Protein AF-0000000067174638 (afdb_homodimer)

Organism: Mycolicibacterium smegmatis (strain ATCC 700084 / mc(2)155) (NCBI:txid246196)

Radius of gyration: 16.28 Å; Cα contacts (8 Å, |Δi|>4): 411; chains: 2; bounding box: 34×43×38 Å

Secondary structure (DSSP, 8-state):
-EEEEEEEEEPTT--HHHHHHHHHHHTTHHHH-TT-SEEEEEE----STT--SEEEEEEESSHHHHHHHHTSHHHHHHIIIIIHHHEEEEEEEEEE--TT--B--/-EEEEEEEEEPTT--HHHHHHHHHHHTTHHHH-TT-SEEEEEE----STT--SEEEEEEESSHHHHHHHHTSHHHHHHHHHTHHHHEEEEEEEEEE--TT--B--

Solvent-accessible surface area (backbone atoms only — not comparable to full-atom values): 11134 Å² total; per-residue (Å²): 50,30,39,38,39,36,38,28,30,62,37,89,80,60,48,72,66,57,52,50,51,44,53,57,56,58,69,51,43,58,83,74,38,76,60,51,76,36,79,48,61,38,52,36,69,70,88,57,84,87,48,32,45,29,37,39,38,37,33,25,70,44,75,68,40,51,53,53,51,62,67,27,66,69,47,43,51,48,37,62,72,33,55,67,69,38,40,67,42,75,48,33,33,41,21,67,41,61,73,77,42,36,53,42,88,48,31,39,37,38,37,37,28,30,60,37,90,80,61,48,72,66,57,51,50,52,44,52,57,56,58,69,51,42,58,84,73,38,77,60,50,74,36,80,48,62,38,52,36,69,72,87,57,84,87,48,33,46,30,37,39,40,37,32,25,68,43,76,69,41,51,53,55,51,63,68,26,67,68,48,44,50,48,36,61,72,35,54,67,69,37,42,67,43,72,47,32,32,40,23,68,42,62,72,77,41,36,54,42,87

Structure (mmCIF, N/CA/C/O backbone):
data_AF-0000000067174638-model_v1
#
loop_
_entity.id
_entity.type
_entity.pdbx_description
1 polymer 'Stress responsive A/B Barrel Domain superfamily protein'
#
loop_
_atom_site.group_PDB
_atom_site.id
_atom_site.type_symbol
_atom_site.label_atom_id
_atom_site.label_alt_id
_atom_site.label_comp_id
_atom_site.label_asym_id
_atom_site.label_entity_id
_atom_site.label_seq_id
_atom_site.pdbx_PDB_ins_code
_atom_site.Cartn_x
_atom_site.Cartn_y
_atom_site.Cartn_z
_atom_site.occupancy
_atom_site.B_iso_or_equiv
_atom_site.auth_seq_id
_atom_site.auth_comp_id
_atom_site.auth_asym_id
_atom_site.auth_atom_id
_atom_site.pdbx_PDB_model_num
ATOM 1 N N . MET A 1 1 ? -12.133 2.363 -10.156 1 92.94 1 MET A N 1
ATOM 2 C CA . MET A 1 1 ? -11.062 1.375 -10.062 1 92.94 1 MET A CA 1
ATOM 3 C C . MET A 1 1 ? -10.797 0.995 -8.609 1 92.94 1 MET A C 1
ATOM 5 O O . MET A 1 1 ? -11.289 1.656 -7.691 1 92.94 1 MET A O 1
ATOM 9 N N . ILE A 1 2 ? -10.188 -0.181 -8.422 1 96.12 2 ILE A N 1
ATOM 10 C CA . ILE A 1 2 ? -9.82 -0.64 -7.09 1 96.12 2 ILE A CA 1
ATOM 11 C C . ILE A 1 2 ? -8.305 -0.766 -6.98 1 96.12 2 ILE A C 1
ATOM 13 O O . ILE A 1 2 ? -7.66 -1.35 -7.852 1 96.12 2 ILE A O 1
ATOM 17 N N . LEU A 1 3 ? -7.801 -0.106 -5.984 1 96.75 3 LEU A N 1
ATOM 18 C CA . LEU A 1 3 ? -6.395 -0.322 -5.645 1 96.75 3 LEU A CA 1
ATOM 19 C C . LEU A 1 3 ? -6.258 -1.354 -4.531 1 96.75 3 LEU A C 1
ATOM 21 O O . LEU A 1 3 ? -6.871 -1.215 -3.471 1 96.75 3 LEU A O 1
ATOM 25 N N . HIS A 1 4 ? -5.547 -2.422 -4.812 1 98.25 4 HIS A N 1
ATOM 26 C CA . HIS A 1 4 ? -5.156 -3.414 -3.816 1 98.25 4 HIS A CA 1
ATOM 27 C C . HIS A 1 4 ? -3.709 -3.221 -3.383 1 98.25 4 HIS A C 1
ATOM 29 O O . HIS A 1 4 ? -2.791 -3.338 -4.195 1 98.25 4 HIS A O 1
ATOM 35 N N . SER A 1 5 ? -3.484 -2.92 -2.102 1 98.56 5 SER A N 1
ATOM 36 C CA . SER A 1 5 ? -2.148 -2.811 -1.527 1 98.56 5 SER A CA 1
ATOM 37 C C . SER A 1 5 ? -1.915 -3.875 -0.46 1 98.56 5 SER A C 1
ATOM 39 O O . SER A 1 5 ? -2.797 -4.141 0.36 1 98.56 5 SER A O 1
ATOM 41 N N . VAL A 1 6 ? -0.776 -4.5 -0.522 1 98.94 6 VAL A N 1
ATOM 42 C CA . VAL A 1 6 ? -0.412 -5.43 0.54 1 98.94 6 VAL A CA 1
ATOM 43 C C . VAL A 1 6 ? 1.063 -5.262 0.894 1 98.94 6 VAL A C 1
ATOM 45 O O . VAL A 1 6 ? 1.899 -5.047 0.013 1 98.94 6 VAL A O 1
ATOM 48 N N . SER A 1 7 ? 1.351 -5.262 2.152 1 98.94 7 SER A N 1
ATOM 49 C CA . SER A 1 7 ? 2.715 -5.207 2.666 1 98.94 7 SER A CA 1
ATOM 50 C C . SER A 1 7 ? 3.006 -6.395 3.58 1 98.94 7 SER A C 1
ATOM 52 O O . SER A 1 7 ? 2.09 -6.973 4.164 1 98.94 7 SER A O 1
ATOM 54 N N . PHE A 1 8 ? 4.285 -6.742 3.639 1 98.94 8 PHE A N 1
ATOM 55 C CA . PHE A 1 8 ? 4.711 -7.906 4.406 1 98.94 8 PHE A CA 1
ATOM 56 C C . PHE A 1 8 ? 5.906 -7.562 5.289 1 98.94 8 PHE A C 1
ATOM 58 O O . PHE A 1 8 ? 6.812 -6.844 4.863 1 98.94 8 PHE A O 1
ATOM 65 N N . ARG A 1 9 ? 5.879 -8.07 6.488 1 98.88 9 ARG A N 1
ATOM 66 C CA . ARG A 1 9 ? 7.102 -8.273 7.262 1 98.88 9 ARG A CA 1
ATOM 67 C C . ARG A 1 9 ? 7.566 -9.719 7.18 1 98.88 9 ARG A C 1
ATOM 69 O O . ARG A 1 9 ? 6.77 -10.648 7.336 1 98.88 9 ARG A O 1
ATOM 76 N N . TRP A 1 10 ? 8.844 -9.867 6.922 1 98.88 10 TRP A N 1
ATOM 77 C CA . TRP A 1 10 ? 9.375 -11.219 6.785 1 98.88 10 TRP A CA 1
ATOM 78 C C . TRP A 1 10 ? 9.766 -11.789 8.141 1 98.88 10 TRP A C 1
ATOM 80 O O . TRP A 1 10 ? 10.141 -11.047 9.055 1 98.88 10 TRP A O 1
ATOM 90 N N . HIS A 1 11 ? 9.664 -13.125 8.203 1 98.88 11 HIS A N 1
ATOM 91 C CA . HIS A 1 11 ? 10.391 -13.789 9.273 1 98.88 11 HIS A CA 1
ATOM 92 C C . HIS A 1 11 ? 11.883 -13.469 9.211 1 98.88 11 HIS A C 1
ATOM 94 O O . HIS A 1 11 ? 12.43 -13.25 8.125 1 98.88 11 HIS A O 1
ATOM 100 N N . PRO A 1 12 ? 12.508 -13.547 10.359 1 98.31 12 PRO A N 1
ATOM 101 C CA . PRO A 1 12 ? 13.922 -13.156 10.398 1 98.31 12 PRO A CA 1
ATOM 102 C C . PRO A 1 12 ? 14.805 -14.055 9.547 1 98.31 12 PRO A C 1
ATOM 104 O O . PRO A 1 12 ? 15.875 -13.625 9.094 1 98.31 12 PRO A O 1
ATOM 107 N N . GLU A 1 13 ? 14.391 -15.234 9.219 1 98.38 13 GLU A N 1
ATOM 108 C CA . GLU A 1 13 ? 15.234 -16.203 8.523 1 98.38 13 GLU A CA 1
ATOM 109 C C . GLU A 1 13 ? 15.125 -16.047 7.012 1 98.38 13 GLU A C 1
ATOM 111 O O . GLU A 1 13 ? 15.859 -16.688 6.262 1 98.38 13 GLU A O 1
ATOM 116 N N . VAL A 1 14 ? 14.195 -15.258 6.566 1 98.81 14 VAL A N 1
ATOM 117 C CA . VAL A 1 14 ? 13.992 -15.086 5.133 1 98.81 14 VAL A CA 1
ATOM 118 C C . VAL A 1 14 ? 15.25 -14.492 4.5 1 98.81 14 VAL A C 1
ATOM 120 O O . VAL A 1 14 ? 15.812 -13.516 5.012 1 98.81 14 VAL A O 1
ATOM 123 N N . THR A 1 15 ? 15.68 -15.062 3.344 1 98.56 15 THR A N 1
ATOM 124 C CA . THR A 1 15 ? 16.938 -14.664 2.699 1 98.56 15 THR A CA 1
ATOM 125 C C . THR A 1 15 ? 16.656 -13.766 1.495 1 98.56 15 THR A C 1
ATOM 127 O O . THR A 1 15 ? 15.531 -13.703 1.003 1 98.56 15 THR A O 1
ATOM 130 N N . ALA A 1 16 ? 17.766 -13.102 1.055 1 98.25 16 ALA A N 1
ATOM 131 C CA . ALA A 1 16 ? 17.672 -12.289 -0.152 1 98.25 16 ALA A CA 1
ATOM 132 C C . ALA A 1 16 ? 17.297 -13.133 -1.363 1 98.25 16 ALA A C 1
ATOM 134 O O . ALA A 1 16 ? 16.578 -12.672 -2.254 1 98.25 16 ALA A O 1
ATOM 135 N N . GLU A 1 17 ? 17.766 -14.328 -1.357 1 98.62 17 GLU A N 1
ATOM 136 C CA . GLU A 1 17 ? 17.453 -15.234 -2.459 1 98.62 17 GLU A CA 1
ATOM 137 C C . GLU A 1 17 ? 15.961 -15.547 -2.504 1 98.62 17 GLU A C 1
ATOM 139 O O . GLU A 1 17 ? 15.375 -15.648 -3.584 1 98.62 17 GLU A O 1
ATOM 144 N N . GLN A 1 18 ? 15.375 -15.758 -1.362 1 98.81 18 GLN A N 1
ATOM 145 C CA . GLN A 1 18 ? 13.938 -16.031 -1.296 1 98.81 18 GLN A CA 1
ATOM 146 C C . GLN A 1 18 ? 13.133 -14.82 -1.775 1 98.81 18 GLN A C 1
ATOM 148 O O . GLN A 1 18 ? 12.141 -14.969 -2.486 1 98.81 18 GLN A O 1
ATOM 153 N N . VAL A 1 19 ? 13.594 -13.641 -1.412 1 98.88 19 VAL A N 1
ATOM 154 C CA . VAL A 1 19 ? 12.914 -12.422 -1.832 1 98.88 19 VAL A CA 1
ATOM 155 C C . VAL A 1 19 ? 13.047 -12.25 -3.344 1 98.88 19 VAL A C 1
ATOM 157 O O . VAL A 1 19 ? 12.086 -11.875 -4.02 1 98.88 19 VAL A O 1
ATOM 160 N N . ASP A 1 20 ? 14.211 -12.555 -3.908 1 98.75 20 ASP A N 1
ATOM 161 C CA . ASP A 1 20 ? 14.414 -12.508 -5.352 1 98.75 20 ASP A CA 1
ATOM 162 C C . ASP A 1 20 ? 13.5 -13.484 -6.074 1 98.75 20 ASP A C 1
ATOM 164 O O . ASP A 1 20 ? 12.953 -13.172 -7.137 1 98.75 20 ASP A O 1
ATOM 168 N N . ALA A 1 21 ? 13.359 -14.648 -5.512 1 98.81 21 ALA A N 1
ATOM 169 C CA . ALA A 1 21 ? 12.484 -15.656 -6.105 1 98.81 21 ALA A CA 1
ATOM 170 C C . ALA A 1 21 ? 11.031 -15.188 -6.102 1 98.81 21 ALA A C 1
ATOM 172 O O . ALA A 1 21 ? 10.305 -15.383 -7.078 1 98.81 21 ALA A O 1
ATOM 173 N N . LEU A 1 22 ? 10.617 -14.578 -4.996 1 98.88 22 LEU A N 1
ATOM 174 C CA . LEU A 1 22 ? 9.281 -13.992 -4.938 1 98.88 22 LEU A CA 1
ATOM 175 C C . LEU A 1 22 ? 9.102 -12.938 -6.02 1 98.88 22 LEU A C 1
ATOM 177 O O . LEU A 1 22 ? 8.094 -12.938 -6.734 1 98.88 22 LEU A O 1
ATOM 181 N N . THR A 1 23 ? 10.102 -12.047 -6.129 1 98.81 23 THR A N 1
ATOM 182 C CA . THR A 1 23 ? 10.031 -10.953 -7.09 1 98.81 23 THR A CA 1
ATOM 183 C C . THR A 1 23 ? 9.922 -11.492 -8.516 1 98.81 23 THR A C 1
ATOM 185 O O . THR A 1 23 ? 9.125 -10.992 -9.312 1 98.81 23 THR A O 1
ATOM 188 N N . ALA A 1 24 ? 10.672 -12.516 -8.82 1 98.69 24 ALA A N 1
ATOM 189 C CA . ALA A 1 24 ? 10.609 -13.156 -10.133 1 98.69 24 ALA A CA 1
ATOM 190 C C . ALA A 1 24 ? 9.234 -13.766 -10.375 1 98.69 24 ALA A C 1
ATOM 192 O O . ALA A 1 24 ? 8.688 -13.656 -11.477 1 98.69 24 ALA A O 1
ATOM 193 N N . ALA A 1 25 ? 8.68 -14.391 -9.375 1 98.69 25 ALA A N 1
ATOM 194 C CA . ALA A 1 25 ? 7.359 -15.008 -9.508 1 98.69 25 ALA A CA 1
ATOM 195 C C . ALA A 1 25 ? 6.281 -13.945 -9.727 1 98.69 25 ALA A C 1
ATOM 197 O O . ALA A 1 25 ? 5.395 -14.125 -10.57 1 98.69 25 ALA A O 1
ATOM 198 N N . LEU A 1 26 ? 6.363 -12.852 -8.992 1 98.75 26 LEU A N 1
ATOM 199 C CA . LEU A 1 26 ? 5.41 -11.758 -9.141 1 98.75 26 LEU A CA 1
ATOM 200 C C . LEU A 1 26 ? 5.449 -11.195 -10.555 1 98.75 26 LEU A C 1
ATOM 202 O O . LEU A 1 26 ? 4.414 -10.805 -11.102 1 98.75 26 LEU A O 1
ATOM 206 N N . SER A 1 27 ? 6.629 -11.164 -11.148 1 98.12 27 SER A N 1
ATOM 207 C CA . SER A 1 27 ? 6.809 -10.562 -12.461 1 98.12 27 SER A CA 1
ATOM 208 C C . SER A 1 27 ? 6.055 -11.336 -13.539 1 98.12 27 SER A C 1
ATOM 210 O O . SER A 1 27 ? 5.801 -10.82 -14.625 1 98.12 27 SER A O 1
ATOM 212 N N . GLN A 1 28 ? 5.594 -12.539 -13.25 1 98.25 28 GLN A N 1
ATOM 213 C CA . GLN A 1 28 ? 4.934 -13.391 -14.234 1 98.25 28 GLN A CA 1
ATOM 214 C C . GLN A 1 28 ? 3.418 -13.25 -14.156 1 98.25 28 GLN A C 1
ATOM 216 O O . GLN A 1 28 ? 2.701 -13.703 -15.047 1 98.25 28 GLN A O 1
ATOM 221 N N . LEU A 1 29 ? 2.914 -12.672 -13.141 1 98.38 29 LEU A N 1
ATOM 222 C CA . LEU A 1 29 ? 1.481 -12.695 -12.867 1 98.38 29 LEU A CA 1
ATOM 223 C C . LEU A 1 29 ? 0.716 -11.867 -13.891 1 98.38 29 LEU A C 1
ATOM 225 O O . LEU A 1 29 ? -0.35 -12.273 -14.359 1 98.38 29 LEU A O 1
ATOM 229 N N . PRO A 1 30 ? 1.232 -10.703 -14.32 1 97.56 30 PRO A N 1
ATOM 230 C CA . PRO A 1 30 ? 0.438 -9.898 -15.25 1 97.56 30 PRO A CA 1
ATOM 231 C C . PRO A 1 30 ? 0.162 -10.617 -16.562 1 97.56 30 PRO A C 1
ATOM 233 O O . PRO A 1 30 ? -0.897 -10.422 -17.172 1 97.56 30 PRO A O 1
ATOM 236 N N . ALA A 1 31 ? 1.079 -11.43 -16.984 1 97.81 31 ALA A N 1
ATOM 237 C CA . ALA A 1 31 ? 0.883 -12.18 -18.234 1 97.81 31 ALA A CA 1
ATOM 238 C C . ALA A 1 31 ? -0.173 -13.266 -18.047 1 97.81 31 ALA A C 1
ATOM 240 O O . ALA A 1 31 ? -0.831 -13.664 -19.016 1 97.81 31 ALA A O 1
ATOM 241 N N . GLN A 1 32 ? -0.427 -13.719 -16.844 1 98.19 32 GLN A N 1
ATOM 242 C CA . GLN A 1 32 ? -1.315 -14.844 -16.578 1 98.19 32 GLN A CA 1
ATOM 243 C C . GLN A 1 32 ? -2.686 -14.359 -16.109 1 98.19 32 GLN A C 1
ATOM 245 O O . GLN A 1 32 ? -3.672 -15.094 -16.203 1 98.19 32 GLN A O 1
ATOM 250 N N . ILE A 1 33 ? -2.758 -13.148 -15.602 1 98.38 33 ILE A N 1
ATOM 251 C CA . ILE A 1 33 ? -3.977 -12.656 -14.969 1 98.38 33 ILE A CA 1
ATOM 252 C C . ILE A 1 33 ? -4.398 -11.344 -15.609 1 98.38 33 ILE A C 1
ATOM 254 O O . ILE A 1 33 ? -4.09 -10.266 -15.094 1 98.38 33 ILE A O 1
ATOM 258 N N . PRO A 1 34 ? -5.191 -11.344 -16.578 1 96.94 34 PRO A N 1
ATOM 259 C CA . PRO A 1 34 ? -5.441 -10.18 -17.422 1 96.94 34 PRO A CA 1
ATOM 260 C C . PRO A 1 34 ? -6.223 -9.086 -16.703 1 96.94 34 PRO A C 1
ATOM 262 O O . PRO A 1 34 ? -6.281 -7.949 -17.188 1 96.94 34 PRO A O 1
ATOM 265 N N . VAL A 1 35 ? -6.812 -9.367 -15.586 1 97.25 35 VAL A N 1
ATOM 266 C CA . VAL A 1 35 ? -7.617 -8.359 -14.906 1 97.25 35 VAL A CA 1
ATOM 267 C C . VAL A 1 35 ? -6.703 -7.371 -14.188 1 97.25 35 VAL A C 1
ATOM 269 O O . VAL A 1 35 ? -7.16 -6.336 -13.695 1 97.25 35 VAL A O 1
ATOM 272 N N . LEU A 1 36 ? -5.402 -7.703 -14.094 1 96.56 36 LEU A N 1
ATOM 273 C CA . LEU A 1 36 ? -4.441 -6.762 -13.531 1 96.56 36 LEU A CA 1
ATOM 274 C C . LEU A 1 36 ? -4.188 -5.605 -14.492 1 96.56 36 LEU A C 1
ATOM 276 O O . LEU A 1 36 ? -3.545 -5.785 -15.531 1 96.56 36 LEU A O 1
ATOM 280 N N . VAL A 1 37 ? -4.668 -4.457 -14.133 1 93.44 37 VAL A N 1
ATOM 281 C CA . VAL A 1 37 ? -4.504 -3.262 -14.953 1 93.44 37 VAL A CA 1
ATOM 282 C C . VAL A 1 37 ? -3.094 -2.705 -14.781 1 93.44 37 VAL A C 1
ATOM 284 O O . VAL A 1 37 ? -2.463 -2.285 -15.758 1 93.44 37 VAL A O 1
ATOM 287 N N . SER A 1 38 ? -2.627 -2.672 -13.594 1 92.81 38 SER A N 1
ATOM 288 C CA . SER A 1 38 ? -1.274 -2.301 -13.195 1 92.81 38 SER A CA 1
ATOM 289 C C . SER A 1 38 ? -0.803 -3.129 -12.008 1 92.81 38 SER A C 1
ATOM 291 O O . SER A 1 38 ? -1.609 -3.537 -11.172 1 92.81 38 SER A O 1
ATOM 293 N N . TYR A 1 39 ? 0.482 -3.377 -12.047 1 95 39 TYR A N 1
ATOM 294 C CA . TYR A 1 39 ? 1.046 -4.281 -11.047 1 95 39 TYR A CA 1
ATOM 295 C C . TYR A 1 39 ? 2.482 -3.896 -10.711 1 95 39 TYR A C 1
ATOM 297 O O . TYR A 1 39 ? 3.367 -3.975 -11.57 1 95 39 TYR A O 1
ATOM 305 N N . HIS A 1 40 ? 2.66 -3.451 -9.484 1 95.5 40 HIS A N 1
ATOM 306 C CA . HIS A 1 40 ? 3.977 -3.021 -9.031 1 95.5 40 HIS A CA 1
ATOM 307 C C . HIS A 1 40 ? 4.316 -3.635 -7.676 1 95.5 40 HIS A C 1
ATOM 309 O O . HIS A 1 40 ? 3.42 -3.939 -6.887 1 95.5 40 HIS A O 1
ATOM 315 N N . TYR A 1 41 ? 5.543 -3.811 -7.441 1 97.69 41 TYR A N 1
ATOM 316 C CA . TYR A 1 41 ? 5.992 -4.473 -6.219 1 97.69 41 TYR A CA 1
ATOM 317 C C . TYR A 1 41 ? 7.48 -4.238 -5.992 1 97.69 41 TYR A C 1
ATOM 319 O O . TYR A 1 41 ? 8.219 -3.918 -6.926 1 97.69 41 TYR A O 1
ATOM 327 N N . GLY A 1 42 ? 7.902 -4.348 -4.711 1 98.31 42 GLY A N 1
ATOM 328 C CA . GLY A 1 42 ? 9.328 -4.27 -4.43 1 98.31 42 GLY A CA 1
ATOM 329 C C . GLY A 1 42 ? 9.641 -4.262 -2.945 1 98.31 42 GLY A C 1
ATOM 330 O O . GLY A 1 42 ? 8.75 -4.094 -2.115 1 98.31 42 GLY A O 1
ATOM 331 N N . PRO A 1 43 ? 10.883 -4.5 -2.656 1 98.81 43 PRO A N 1
ATOM 332 C CA . PRO A 1 43 ? 11.352 -4.395 -1.271 1 98.81 43 PRO A CA 1
ATOM 333 C C . PRO A 1 43 ? 11.398 -2.953 -0.772 1 98.81 43 PRO A C 1
ATOM 335 O O . PRO A 1 43 ? 11.57 -2.025 -1.567 1 98.81 43 PRO A O 1
ATOM 338 N N . ASP A 1 44 ? 11.18 -2.836 0.554 1 98.81 44 ASP A N 1
ATOM 339 C CA . ASP A 1 44 ? 11.398 -1.525 1.156 1 98.81 44 ASP A CA 1
ATOM 340 C C . ASP A 1 44 ? 12.828 -1.045 0.918 1 98.81 44 ASP A C 1
ATOM 342 O O . ASP A 1 44 ? 13.773 -1.828 1.01 1 98.81 44 ASP A O 1
ATOM 346 N N . LEU A 1 45 ? 12.961 0.216 0.667 1 98.5 45 LEU A N 1
ATOM 347 C CA . LEU A 1 45 ? 14.258 0.807 0.36 1 98.5 45 LEU A CA 1
ATOM 348 C C . LEU A 1 45 ? 15.016 1.154 1.638 1 98.5 45 LEU A C 1
ATOM 350 O O . LEU A 1 45 ? 16.188 1.544 1.586 1 98.5 45 LEU A O 1
ATOM 354 N N . GLY A 1 46 ? 14.359 1.059 2.789 1 98 46 GLY A N 1
ATOM 355 C CA . GLY A 1 46 ? 15 1.36 4.059 1 98 46 GLY A CA 1
ATOM 356 C C . GLY A 1 46 ? 15.195 2.846 4.289 1 98 46 GLY A C 1
ATOM 357 O O . GLY A 1 46 ? 16.141 3.256 4.961 1 98 46 GLY A O 1
ATOM 358 N N . LEU A 1 47 ? 14.328 3.695 3.727 1 97.56 47 LEU A N 1
ATOM 359 C CA . LEU A 1 47 ? 14.453 5.145 3.834 1 97.56 47 LEU A CA 1
ATOM 360 C C . LEU A 1 47 ? 14.016 5.629 5.211 1 97.56 47 LEU A C 1
ATOM 362 O O . LEU A 1 47 ? 14.383 6.727 5.637 1 97.56 47 LEU A O 1
ATOM 366 N N . ARG A 1 48 ? 13.148 4.859 5.836 1 96.62 48 ARG A N 1
ATOM 367 C CA . ARG A 1 48 ? 12.625 5.176 7.16 1 96.62 48 ARG A CA 1
ATOM 368 C C . ARG A 1 48 ? 12.641 3.949 8.07 1 96.62 48 ARG A C 1
ATOM 370 O O . ARG A 1 48 ? 12.523 2.818 7.594 1 96.62 48 ARG A O 1
ATOM 377 N N . GLU A 1 49 ? 12.664 4.25 9.328 1 96.56 49 GLU A N 1
ATOM 378 C CA . GLU A 1 49 ? 12.648 3.156 10.297 1 96.56 49 GLU A CA 1
ATOM 379 C C . GLU A 1 49 ? 11.234 2.627 10.508 1 96.56 49 GLU A C 1
ATOM 381 O O . GLU A 1 49 ? 10.258 3.352 10.305 1 96.56 49 GLU A O 1
ATOM 386 N N . GLY A 1 50 ? 11.188 1.345 10.883 1 97.19 50 GLY A N 1
ATOM 387 C CA . GLY A 1 50 ? 9.922 0.784 11.32 1 97.19 50 GLY A CA 1
ATOM 388 C C . GLY A 1 50 ? 9.062 0.269 10.18 1 97.19 50 GLY A C 1
ATOM 389 O O . GLY A 1 50 ? 7.957 -0.224 10.398 1 97.19 50 GLY A O 1
ATOM 390 N N . ASN A 1 51 ? 9.617 0.319 8.969 1 98.62 51 ASN A N 1
ATOM 391 C CA . ASN A 1 51 ? 8.859 -0.111 7.801 1 98.62 51 ASN A CA 1
ATOM 392 C C . ASN A 1 51 ? 8.719 -1.63 7.75 1 98.62 51 ASN A C 1
ATOM 394 O O . ASN A 1 51 ? 9.508 -2.35 8.367 1 98.62 51 ASN A O 1
ATOM 398 N N . ALA A 1 52 ? 7.664 -2.053 6.996 1 98.88 52 ALA A N 1
ATOM 399 C CA . ALA A 1 52 ? 7.605 -3.443 6.555 1 98.88 52 ALA A CA 1
ATOM 400 C C . ALA A 1 52 ? 8.656 -3.723 5.484 1 98.88 52 ALA A C 1
ATOM 402 O O . ALA A 1 52 ? 9.438 -2.834 5.121 1 98.88 52 ALA A O 1
ATOM 403 N N . ASP A 1 53 ? 8.703 -4.93 4.984 1 98.94 53 ASP A N 1
ATOM 404 C CA . ASP A 1 53 ? 9.875 -5.336 4.215 1 98.94 53 ASP A CA 1
ATOM 405 C C . ASP A 1 53 ? 9.586 -5.289 2.715 1 98.94 53 ASP A C 1
ATOM 407 O O . ASP A 1 53 ? 10.5 -5.168 1.902 1 98.94 53 ASP A O 1
ATOM 411 N N . TYR A 1 54 ? 8.281 -5.438 2.314 1 98.94 54 TYR A N 1
ATOM 412 C CA . TYR A 1 54 ? 7.93 -5.648 0.915 1 98.94 54 TYR A CA 1
ATOM 413 C C . TYR A 1 54 ? 6.484 -5.258 0.65 1 98.94 54 TYR A C 1
ATOM 415 O O . TYR A 1 54 ? 5.621 -5.414 1.519 1 98.94 54 TYR A O 1
ATOM 423 N N . ALA A 1 55 ? 6.219 -4.773 -0.538 1 98.88 55 ALA A N 1
ATOM 424 C CA . ALA A 1 55 ? 4.836 -4.434 -0.855 1 98.88 55 ALA A CA 1
ATOM 425 C C . ALA A 1 55 ? 4.496 -4.809 -2.295 1 98.88 55 ALA A C 1
ATOM 427 O O . ALA A 1 55 ? 5.383 -4.91 -3.143 1 98.88 55 ALA A O 1
ATOM 428 N N . VAL A 1 56 ? 3.244 -5 -2.539 1 98.69 56 VAL A N 1
ATOM 429 C CA . VAL A 1 56 ? 2.633 -5.184 -3.852 1 98.69 56 VAL A CA 1
ATOM 430 C C . VAL A 1 56 ? 1.455 -4.227 -4.012 1 98.69 56 VAL A C 1
ATOM 432 O O . VAL A 1 56 ? 0.633 -4.086 -3.104 1 98.69 56 VAL A O 1
ATOM 435 N N . ILE A 1 57 ? 1.379 -3.602 -5.105 1 97.31 57 ILE A N 1
ATOM 436 C CA . ILE A 1 57 ? 0.269 -2.736 -5.488 1 97.31 57 ILE A CA 1
ATOM 437 C C . ILE A 1 57 ? -0.349 -3.238 -6.793 1 97.31 57 ILE A C 1
ATOM 439 O O . ILE A 1 57 ? 0.339 -3.352 -7.809 1 97.31 57 ILE A O 1
ATOM 443 N N . ALA A 1 58 ? -1.613 -3.479 -6.75 1 96.62 58 ALA A N 1
ATOM 444 C CA . ALA A 1 58 ? -2.365 -3.891 -7.934 1 96.62 58 ALA A CA 1
ATOM 445 C C . ALA A 1 58 ? -3.551 -2.961 -8.18 1 96.62 58 ALA A C 1
ATOM 447 O O . ALA A 1 58 ? -4.25 -2.576 -7.238 1 96.62 58 ALA A O 1
ATOM 448 N N . LEU A 1 59 ? -3.736 -2.623 -9.398 1 95.5 59 LEU A N 1
ATOM 449 C CA . LEU A 1 59 ? -4.926 -1.891 -9.82 1 95.5 59 LEU A CA 1
ATOM 450 C C . LEU A 1 59 ? -5.875 -2.797 -10.594 1 95.5 59 LEU A C 1
ATOM 452 O O . LEU A 1 59 ? -5.453 -3.49 -11.523 1 95.5 59 LEU A O 1
ATOM 456 N N . LEU A 1 60 ? -7.109 -2.73 -10.18 1 96 60 LEU A N 1
ATOM 457 C CA . LEU A 1 60 ? -8.164 -3.543 -10.773 1 96 60 LEU A CA 1
ATOM 458 C C . LEU A 1 60 ? -9.367 -2.686 -11.156 1 96 60 LEU A C 1
ATOM 460 O O . LEU A 1 60 ? -9.594 -1.634 -10.555 1 96 60 LEU A O 1
ATOM 464 N N . GLN A 1 61 ? -10.109 -3.113 -12.055 1 93.88 61 GLN A N 1
ATOM 465 C CA . GLN A 1 61 ? -11.18 -2.289 -12.594 1 93.88 61 GLN A CA 1
ATOM 466 C C . GLN A 1 61 ? -12.391 -2.27 -11.664 1 93.88 61 GLN A C 1
ATOM 468 O O . GLN A 1 61 ? -13.078 -1.252 -11.547 1 93.88 61 GLN A O 1
ATOM 473 N N . ASN A 1 62 ? -12.758 -3.449 -11.102 1 94.44 62 ASN A N 1
ATOM 474 C CA . ASN A 1 62 ? -13.953 -3.574 -10.273 1 94.44 62 ASN A CA 1
ATOM 475 C C . ASN A 1 62 ? -13.758 -4.605 -9.164 1 94.44 62 ASN A C 1
ATOM 477 O O . ASN A 1 62 ? -12.766 -5.332 -9.156 1 94.44 62 ASN A O 1
ATOM 481 N N . PRO A 1 63 ? -14.625 -4.621 -8.188 1 95.88 63 PRO A N 1
ATOM 482 C CA . PRO A 1 63 ? -14.5 -5.527 -7.043 1 95.88 63 PRO A CA 1
ATOM 483 C C . PRO A 1 63 ? -14.398 -6.992 -7.457 1 95.88 63 PRO A C 1
ATOM 485 O O . PRO A 1 63 ? -13.664 -7.762 -6.844 1 95.88 63 PRO A O 1
ATOM 488 N N . GLU A 1 64 ? -15.125 -7.391 -8.461 1 97.31 64 GLU A N 1
ATOM 489 C CA . GLU A 1 64 ? -15.102 -8.781 -8.898 1 97.31 64 GLU A CA 1
ATOM 490 C C . GLU A 1 64 ? -13.703 -9.188 -9.375 1 97.31 64 GLU A C 1
ATOM 492 O O . GLU A 1 64 ? -13.305 -10.344 -9.219 1 97.31 64 GLU A O 1
ATOM 497 N N . ASP A 1 65 ? -13.016 -8.266 -9.93 1 97.81 65 ASP A N 1
ATOM 498 C CA . ASP A 1 65 ? -11.672 -8.531 -10.43 1 97.81 65 ASP A CA 1
ATOM 499 C C . ASP A 1 65 ? -10.703 -8.812 -9.289 1 97.81 65 ASP A C 1
ATOM 501 O O . ASP A 1 65 ? -9.695 -9.5 -9.477 1 97.81 65 ASP A O 1
ATOM 505 N N . VAL A 1 66 ? -10.984 -8.273 -8.086 1 98.12 66 VAL A N 1
ATOM 506 C CA . VAL A 1 66 ? -10.156 -8.586 -6.922 1 98.12 66 VAL A CA 1
ATOM 507 C C . VAL A 1 66 ? -10.227 -10.078 -6.629 1 98.12 66 VAL A C 1
ATOM 509 O O . VAL A 1 66 ? -9.188 -10.734 -6.453 1 98.12 66 VAL A O 1
ATOM 512 N N . ASP A 1 67 ? -11.414 -10.648 -6.664 1 97.75 67 ASP A N 1
ATOM 513 C CA . ASP A 1 67 ? -11.578 -12.078 -6.457 1 97.75 67 ASP A CA 1
ATOM 514 C C . ASP A 1 67 ? -10.867 -12.875 -7.551 1 97.75 67 ASP A C 1
ATOM 516 O O . ASP A 1 67 ? -10.188 -13.867 -7.266 1 97.75 67 ASP A O 1
ATOM 520 N N . THR A 1 68 ? -11.102 -12.43 -8.773 1 98.5 68 THR A N 1
ATOM 521 C CA . THR A 1 68 ? -10.477 -13.102 -9.906 1 98.5 68 THR A CA 1
ATOM 522 C C . THR A 1 68 ? -8.961 -13.148 -9.742 1 98.5 68 THR A C 1
ATOM 524 O O . THR A 1 68 ? -8.336 -14.188 -9.984 1 98.5 68 THR A O 1
ATOM 527 N N . TYR A 1 69 ? -8.375 -12.062 -9.273 1 98.69 69 TYR A N 1
ATOM 528 C CA . TYR A 1 69 ? -6.938 -11.961 -9.062 1 98.69 69 TYR A CA 1
ATOM 529 C C . TYR A 1 69 ? -6.504 -12.812 -7.875 1 98.69 69 TYR A C 1
ATOM 531 O O . TYR A 1 69 ? -5.664 -13.703 -8.016 1 98.69 69 TYR A O 1
ATOM 539 N N . VAL A 1 70 ? -7.125 -12.641 -6.742 1 98.25 70 VAL A N 1
ATOM 540 C CA . VAL A 1 70 ? -6.66 -13.234 -5.492 1 98.25 70 VAL A CA 1
ATOM 541 C C . VAL A 1 70 ? -6.879 -14.742 -5.523 1 98.25 70 VAL A C 1
ATOM 543 O O . VAL A 1 70 ? -6.07 -15.508 -4.996 1 98.25 70 VAL A O 1
ATOM 546 N N . ASP A 1 71 ? -7.934 -15.188 -6.234 1 98.38 71 ASP A N 1
ATOM 547 C CA . ASP A 1 71 ? -8.273 -16.609 -6.254 1 98.38 71 ASP A CA 1
ATOM 548 C C . ASP A 1 71 ? -7.695 -17.297 -7.488 1 98.38 71 ASP A C 1
ATOM 550 O O . ASP A 1 71 ? -7.867 -18.5 -7.672 1 98.38 71 ASP A O 1
ATOM 554 N N . HIS A 1 72 ? -7.09 -16.562 -8.398 1 98.75 72 HIS A N 1
ATOM 555 C CA . HIS A 1 72 ? -6.477 -17.172 -9.578 1 98.75 72 HIS A CA 1
ATOM 556 C C . HIS A 1 72 ? -5.457 -18.234 -9.18 1 98.75 72 HIS A C 1
ATOM 558 O O . HIS A 1 72 ? -4.648 -18.016 -8.273 1 98.75 72 HIS A O 1
ATOM 564 N N . PRO A 1 73 ? -5.398 -19.344 -9.875 1 98.69 73 PRO A N 1
ATOM 565 C CA . PRO A 1 73 ? -4.484 -20.422 -9.5 1 98.69 73 PRO A CA 1
ATOM 566 C C . PRO A 1 73 ? -3.027 -19.969 -9.445 1 98.69 73 PRO A C 1
ATOM 568 O O . PRO A 1 73 ? -2.285 -20.375 -8.547 1 98.69 73 PRO A O 1
ATOM 571 N N . ALA A 1 74 ? -2.631 -19.109 -10.336 1 98.69 74 ALA A N 1
ATOM 572 C CA . ALA A 1 74 ? -1.253 -18.625 -10.359 1 98.69 74 ALA A CA 1
ATOM 573 C C . ALA A 1 74 ? -0.942 -17.812 -9.102 1 98.69 74 ALA A C 1
ATOM 575 O O . ALA A 1 74 ? 0.137 -17.938 -8.523 1 98.69 74 ALA A O 1
ATOM 576 N N . HIS A 1 75 ? -1.833 -16.938 -8.727 1 98.88 75 HIS A N 1
ATOM 577 C CA . HIS A 1 75 ? -1.622 -16.141 -7.52 1 98.88 75 HIS A CA 1
ATOM 578 C C . HIS A 1 75 ? -1.632 -17.016 -6.27 1 98.88 75 HIS A C 1
ATOM 580 O O . HIS A 1 75 ? -0.808 -16.828 -5.371 1 98.88 75 HIS A O 1
ATOM 586 N N . VAL A 1 76 ? -2.588 -17.938 -6.207 1 98.69 76 VAL A N 1
ATOM 587 C CA . VAL A 1 76 ? -2.699 -18.828 -5.062 1 98.69 76 VAL A CA 1
ATOM 588 C C . VAL A 1 76 ? -1.409 -19.641 -4.906 1 98.69 76 VAL A C 1
ATOM 590 O O . VAL A 1 76 ? -0.889 -19.781 -3.795 1 98.69 76 VAL A O 1
ATOM 593 N N . GLU A 1 77 ? -0.932 -20.156 -6.016 1 98.62 77 GLU A N 1
ATOM 594 C CA . GLU A 1 77 ? 0.305 -20.922 -5.969 1 98.62 77 GLU A CA 1
ATOM 595 C C . GLU A 1 77 ? 1.477 -20.078 -5.5 1 98.62 77 GLU A C 1
ATOM 597 O O . GLU A 1 77 ? 2.279 -20.516 -4.672 1 98.62 77 GLU A O 1
ATOM 602 N N . LEU A 1 78 ? 1.604 -18.891 -6.059 1 98.75 78 LEU A N 1
ATOM 603 C CA . LEU A 1 78 ? 2.646 -17.953 -5.633 1 98.75 78 LEU A CA 1
ATOM 604 C C . LEU A 1 78 ? 2.559 -17.703 -4.133 1 98.75 78 LEU A C 1
ATOM 606 O O . LEU A 1 78 ? 3.572 -17.734 -3.43 1 98.75 78 LEU A O 1
ATOM 610 N N . SER A 1 79 ? 1.374 -17.391 -3.662 1 98.75 79 SER A N 1
ATOM 611 C CA . SER A 1 79 ? 1.176 -17.078 -2.248 1 98.75 79 SER A CA 1
ATOM 612 C C . SER A 1 79 ? 1.59 -18.25 -1.365 1 98.75 79 SER A C 1
ATOM 614 O O . SER A 1 79 ? 2.287 -18.062 -0.366 1 98.75 79 SER A O 1
ATOM 616 N N . ARG A 1 80 ? 1.186 -19.438 -1.771 1 98.56 80 ARG A N 1
ATOM 617 C CA . ARG A 1 80 ? 1.489 -20.641 -1.009 1 98.56 80 ARG A CA 1
ATOM 618 C C . ARG A 1 80 ? 2.994 -20.891 -0.945 1 98.56 80 ARG A C 1
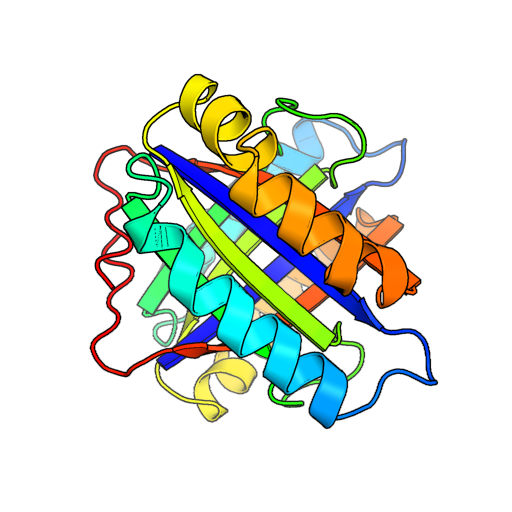ATOM 620 O O . ARG A 1 80 ? 3.527 -21.234 0.111 1 98.56 80 ARG A O 1
ATOM 627 N N . GLN A 1 81 ? 3.668 -20.672 -1.982 1 98.56 81 GLN A N 1
ATOM 628 C CA . GLN A 1 81 ? 5.078 -21.031 -2.094 1 98.56 81 GLN A CA 1
ATOM 629 C C . GLN A 1 81 ? 5.969 -19.938 -1.501 1 98.56 81 GLN A C 1
ATOM 631 O O . GLN A 1 81 ? 7.086 -20.203 -1.058 1 98.56 81 GLN A O 1
ATOM 636 N N . HIS A 1 82 ? 5.492 -18.672 -1.481 1 98.81 82 HIS A N 1
ATOM 637 C CA . HIS A 1 82 ? 6.383 -17.578 -1.124 1 98.81 82 HIS A CA 1
ATOM 638 C C . HIS A 1 82 ? 5.836 -16.797 0.067 1 98.81 82 HIS A C 1
ATOM 640 O O . HIS A 1 82 ? 6.238 -17.031 1.208 1 98.81 82 HIS A O 1
ATOM 646 N N . THR A 1 83 ? 4.758 -15.961 -0.132 1 98.81 83 THR A N 1
ATOM 647 C CA . THR A 1 83 ? 4.395 -14.969 0.875 1 98.81 83 THR A CA 1
ATOM 648 C C . THR A 1 83 ? 3.877 -15.648 2.139 1 98.81 83 THR A C 1
ATOM 650 O O . THR A 1 83 ? 4.168 -15.203 3.252 1 98.81 83 THR A O 1
ATOM 653 N N . GLN A 1 84 ? 3.129 -16.75 1.997 1 98.56 84 GLN A N 1
ATOM 654 C CA . GLN A 1 84 ? 2.576 -17.406 3.18 1 98.56 84 GLN A CA 1
ATOM 655 C C . GLN A 1 84 ? 3.676 -18.047 4.016 1 98.56 84 GLN A C 1
ATOM 657 O O . GLN A 1 84 ? 3.559 -18.141 5.242 1 98.56 84 GLN A O 1
ATOM 662 N N . VAL A 1 85 ? 4.766 -18.453 3.383 1 98.19 85 VAL A N 1
ATOM 663 C CA . VAL A 1 85 ? 5.879 -19.094 4.078 1 98.19 85 VAL A CA 1
ATOM 664 C C . VAL A 1 85 ? 6.82 -18.016 4.633 1 98.19 85 VAL A C 1
ATOM 666 O O . VAL A 1 85 ? 7.422 -18.203 5.695 1 98.19 85 VAL A O 1
ATOM 669 N N . MET A 1 86 ? 6.941 -16.969 4.004 1 98.88 86 MET A N 1
ATOM 670 C CA . MET A 1 86 ? 7.957 -15.953 4.293 1 98.88 86 MET A CA 1
ATOM 671 C C . MET A 1 86 ? 7.438 -14.93 5.289 1 98.88 86 MET A C 1
ATOM 673 O O . MET A 1 86 ? 8.211 -14.359 6.062 1 98.88 86 MET A O 1
ATOM 677 N N . ALA A 1 87 ? 6.18 -14.664 5.375 1 98.88 87 ALA A N 1
ATOM 678 C CA . ALA A 1 87 ? 5.645 -13.484 6.043 1 98.88 87 ALA A CA 1
ATOM 679 C C . ALA A 1 87 ? 5.414 -13.75 7.527 1 98.88 87 ALA A C 1
ATOM 681 O O . ALA A 1 87 ? 4.734 -14.711 7.895 1 98.88 87 ALA A O 1
ATOM 682 N N . ALA A 1 88 ? 5.992 -12.906 8.352 1 98.88 88 ALA A N 1
ATOM 683 C CA . ALA A 1 88 ? 5.645 -12.852 9.773 1 98.88 88 ALA A CA 1
ATOM 684 C C . ALA A 1 88 ? 4.348 -12.078 9.992 1 98.88 88 ALA A C 1
ATOM 686 O O . ALA A 1 88 ? 3.604 -12.359 10.93 1 98.88 88 ALA A O 1
ATOM 687 N N . SER A 1 89 ? 4.082 -11.078 9.172 1 98.75 89 SER A N 1
ATOM 688 C CA . SER A 1 89 ? 2.824 -10.344 9.172 1 98.75 89 SER A CA 1
ATOM 689 C C . SER A 1 89 ? 2.475 -9.828 7.781 1 98.75 89 SER A C 1
ATOM 691 O O . SER A 1 89 ? 3.348 -9.727 6.918 1 98.75 89 SER A O 1
ATOM 693 N N . A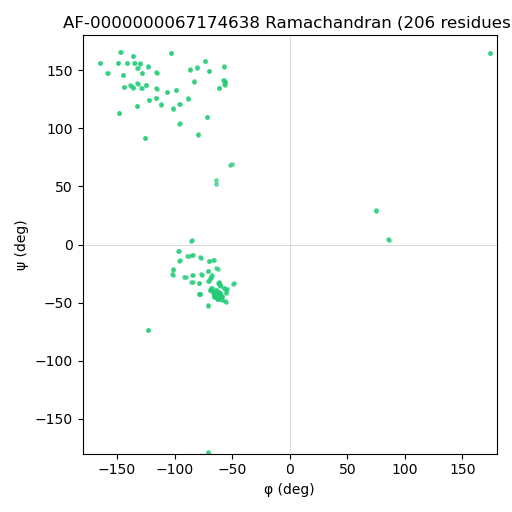RG A 1 90 ? 1.233 -9.617 7.594 1 98.75 90 ARG A N 1
ATOM 694 C CA . ARG A 1 90 ? 0.622 -9.164 6.348 1 98.75 90 ARG A CA 1
ATOM 695 C C . ARG A 1 90 ? -0.414 -8.078 6.617 1 98.75 90 ARG A C 1
ATOM 697 O O . ARG A 1 90 ? -1.199 -8.18 7.562 1 98.75 90 ARG A O 1
ATOM 704 N N . SER A 1 91 ? -0.395 -7.043 5.859 1 98.94 91 SER A N 1
ATOM 705 C CA . SER A 1 91 ? -1.388 -5.973 5.906 1 98.94 91 SER A CA 1
ATOM 706 C C . SER A 1 91 ? -1.887 -5.621 4.508 1 98.94 91 SER A C 1
ATOM 708 O O . SER A 1 91 ? -1.113 -5.16 3.666 1 98.94 91 SER A O 1
ATOM 710 N N . ALA A 1 92 ? -3.186 -5.789 4.266 1 98.88 92 ALA A N 1
ATOM 711 C CA . ALA A 1 92 ? -3.766 -5.543 2.949 1 98.88 92 ALA A CA 1
ATOM 712 C C . ALA A 1 92 ? -4.969 -4.613 3.043 1 98.88 92 ALA A C 1
ATOM 714 O O . ALA A 1 92 ? -5.672 -4.594 4.059 1 98.88 92 ALA A O 1
ATOM 715 N N . VAL A 1 93 ? -5.16 -3.855 2.055 1 98.88 93 VAL A N 1
ATOM 716 C CA . VAL A 1 93 ? -6.305 -2.957 1.924 1 98.88 93 VAL A CA 1
ATOM 717 C C . VAL A 1 93 ? -6.746 -2.895 0.464 1 98.88 93 VAL A C 1
ATOM 719 O O . VAL A 1 93 ? -5.91 -2.838 -0.443 1 98.88 93 VAL A O 1
ATOM 722 N N . GLN A 1 94 ? -8.055 -2.967 0.225 1 98.75 94 GLN A N 1
ATOM 723 C CA . GLN A 1 94 ? -8.664 -2.617 -1.053 1 98.75 94 GLN A CA 1
ATOM 724 C C . GLN A 1 94 ? -9.516 -1.358 -0.928 1 98.75 94 GLN A C 1
ATOM 726 O O . GLN A 1 94 ? -10.484 -1.331 -0.165 1 98.75 94 GLN A O 1
ATOM 731 N N . PHE A 1 95 ? -9.148 -0.364 -1.701 1 98 95 PHE A N 1
ATOM 732 C CA . PHE A 1 95 ? -9.93 0.86 -1.618 1 98 95 PHE A CA 1
ATOM 733 C C . PHE A 1 95 ? -10.211 1.418 -3.008 1 98 95 PHE A C 1
ATOM 735 O O . PHE A 1 95 ? -9.555 1.045 -3.979 1 98 95 PHE A O 1
ATOM 742 N N . ALA A 1 96 ? -11.203 2.299 -3.09 1 96.69 96 ALA A N 1
ATOM 743 C CA . ALA A 1 96 ? -11.695 2.807 -4.367 1 96.69 96 ALA A CA 1
ATOM 744 C C . ALA A 1 96 ? -10.844 3.965 -4.867 1 96.69 96 ALA A C 1
ATOM 746 O O . ALA A 1 96 ? -10.391 4.797 -4.078 1 96.69 96 ALA A O 1
ATOM 747 N N . LEU A 1 97 ? -10.617 3.965 -6.137 1 93.38 97 LEU A N 1
ATOM 748 C CA . LEU A 1 97 ? -10.031 5.094 -6.848 1 93.38 97 LEU A CA 1
ATOM 749 C C . LEU A 1 97 ? -11.023 5.691 -7.84 1 93.38 97 LEU A C 1
ATOM 751 O O . LEU A 1 97 ? -11.898 4.988 -8.344 1 93.38 97 LEU A O 1
ATOM 755 N N . PRO A 1 98 ? -10.812 7.02 -7.93 1 83.5 98 PRO A N 1
ATOM 756 C CA . PRO A 1 98 ? -11.633 7.559 -9.023 1 83.5 98 PRO A CA 1
ATOM 757 C C . PRO A 1 98 ? -11.359 6.871 -10.359 1 83.5 98 PRO A C 1
ATOM 759 O O . PRO A 1 98 ? -10.227 6.461 -10.625 1 83.5 98 PRO A O 1
ATOM 762 N N . GLU A 1 99 ? -12.391 6.59 -11.062 1 71.75 99 GLU A N 1
ATOM 763 C CA . GLU A 1 99 ? -12.312 5.863 -12.328 1 71.75 99 GLU A CA 1
ATOM 764 C C . GLU A 1 99 ? -11.242 6.465 -13.242 1 71.75 99 GLU A C 1
ATOM 766 O O . GLU A 1 99 ? -10.586 5.742 -13.992 1 71.75 99 GLU A O 1
ATOM 771 N N . ASN A 1 100 ? -11.062 7.691 -13.18 1 66.81 100 ASN A N 1
ATOM 772 C CA . ASN A 1 100 ? -10.094 8.352 -14.047 1 66.81 100 ASN A CA 1
ATOM 773 C C . ASN A 1 100 ? -8.688 8.32 -13.453 1 66.81 100 ASN A C 1
ATOM 775 O O . ASN A 1 100 ? -7.75 8.859 -14.039 1 66.81 100 ASN A O 1
ATOM 779 N N . ALA A 1 101 ? -8.695 7.652 -12.359 1 63.12 101 ALA A N 1
ATOM 780 C CA . ALA A 1 101 ? -7.367 7.551 -11.758 1 63.12 101 ALA A CA 1
ATOM 781 C C . ALA A 1 101 ? -6.539 6.461 -12.445 1 63.12 101 ALA A C 1
ATOM 783 O O . ALA A 1 101 ? -7.031 5.355 -12.68 1 63.12 101 ALA A O 1
ATOM 784 N N . VAL A 1 102 ? -5.66 6.773 -13.477 1 52.84 102 VAL A N 1
ATOM 785 C CA . VAL A 1 102 ? -4.777 5.754 -14.031 1 52.84 102 VAL A CA 1
ATOM 786 C C . VAL A 1 102 ? -3.4 5.852 -13.375 1 52.84 102 VAL A C 1
ATOM 788 O O . VAL A 1 102 ? -2.816 6.934 -13.297 1 52.84 102 VAL A O 1
ATOM 791 N N . LEU A 1 103 ? -3.174 4.867 -12.438 1 53.06 103 LEU A N 1
ATOM 792 C CA . LEU A 1 103 ? -1.771 4.75 -12.055 1 53.06 103 LEU A CA 1
ATOM 793 C C . LEU A 1 103 ? -0.92 4.312 -13.242 1 53.06 103 LEU A C 1
ATOM 795 O O . LEU A 1 103 ? -0.977 3.154 -13.664 1 53.06 103 LEU A O 1
ATOM 799 N N . ASP A 1 104 ? -0.913 4.973 -14.359 1 45.75 104 ASP A N 1
ATOM 800 C CA . ASP A 1 104 ? -0.264 4.613 -15.617 1 45.75 104 ASP A CA 1
ATOM 801 C C . ASP A 1 104 ? 1.209 4.277 -15.398 1 45.75 104 ASP A C 1
ATOM 803 O O . ASP A 1 104 ? 2 5.145 -15.023 1 45.75 104 ASP A O 1
ATOM 807 N N . LEU A 1 105 ? 1.416 3.225 -14.75 1 38.59 105 LEU A N 1
ATOM 808 C CA . LEU A 1 105 ? 2.799 2.76 -14.75 1 38.59 105 LEU A CA 1
ATOM 809 C C . LEU A 1 105 ? 3.205 2.268 -16.141 1 38.59 105 LEU A C 1
ATOM 811 O O . LEU A 1 105 ? 2.381 1.724 -16.875 1 38.59 105 LEU A O 1
ATOM 815 N N . MET B 1 1 ? 11.094 6.66 -9.586 1 93 1 MET B N 1
ATOM 816 C CA . MET B 1 1 ? 10.078 7.156 -8.664 1 93 1 MET B CA 1
ATOM 817 C C . MET B 1 1 ? 9.992 6.27 -7.422 1 93 1 MET B C 1
ATOM 819 O O . MET B 1 1 ? 10.555 5.172 -7.402 1 93 1 MET B O 1
ATOM 823 N N . ILE B 1 2 ? 9.461 6.852 -6.344 1 96.12 2 ILE B N 1
ATOM 824 C CA . ILE B 1 2 ? 9.258 6.102 -5.109 1 96.12 2 ILE B CA 1
ATOM 825 C C . ILE B 1 2 ? 7.77 6.023 -4.789 1 96.12 2 ILE B C 1
ATOM 827 O O . ILE B 1 2 ? 7.066 7.039 -4.828 1 96.12 2 ILE B O 1
ATOM 831 N N . LEU B 1 3 ? 7.328 4.816 -4.598 1 96.75 3 LEU B N 1
ATOM 832 C CA . LEU B 1 3 ? 5.977 4.625 -4.078 1 96.75 3 LEU B CA 1
ATOM 833 C C . LEU B 1 3 ? 6 4.418 -2.566 1 96.75 3 LEU B C 1
ATOM 835 O O . LEU B 1 3 ? 6.711 3.543 -2.064 1 96.75 3 LEU B O 1
ATOM 839 N N . HIS B 1 4 ? 5.32 5.285 -1.857 1 98.25 4 HIS B N 1
ATOM 840 C CA . HIS B 1 4 ? 5.086 5.133 -0.426 1 98.25 4 HIS B CA 1
ATOM 841 C C . HIS B 1 4 ? 3.68 4.605 -0.154 1 98.25 4 HIS B C 1
ATOM 843 O O . HIS B 1 4 ? 2.689 5.266 -0.481 1 98.25 4 HIS B O 1
ATOM 849 N N . SER B 1 5 ? 3.568 3.412 0.436 1 98.56 5 SER B N 1
ATOM 850 C CA . SER B 1 5 ? 2.295 2.832 0.851 1 98.56 5 SER B CA 1
ATOM 851 C C . SER B 1 5 ? 2.221 2.682 2.365 1 98.56 5 SER B C 1
ATOM 853 O O . SER B 1 5 ? 3.191 2.262 3 1 98.56 5 SER B O 1
ATOM 855 N N . VAL B 1 6 ? 1.114 3.086 2.93 1 98.94 6 VAL B N 1
ATOM 856 C CA . VAL B 1 6 ? 0.906 2.85 4.352 1 98.94 6 VAL B CA 1
ATOM 857 C C . VAL B 1 6 ? -0.532 2.396 4.598 1 98.94 6 VAL B C 1
ATOM 859 O O . VAL B 1 6 ? -1.463 2.895 3.959 1 98.94 6 VAL B O 1
ATOM 862 N N . SER B 1 7 ? -0.692 1.414 5.422 1 98.94 7 SER B N 1
ATOM 863 C CA . SER B 1 7 ? -1.999 0.921 5.848 1 98.94 7 SER B CA 1
ATOM 864 C C . SER B 1 7 ? -2.139 0.962 7.363 1 98.94 7 SER B C 1
ATOM 866 O O . SER B 1 7 ? -1.141 0.927 8.086 1 98.94 7 SER B O 1
ATOM 868 N N . PHE B 1 8 ? -3.393 1.081 7.801 1 98.94 8 PHE B N 1
ATOM 869 C CA . PHE B 1 8 ? -3.684 1.212 9.227 1 98.94 8 PHE B CA 1
ATOM 870 C C . PHE B 1 8 ? -4.797 0.259 9.641 1 98.94 8 PHE B C 1
ATOM 872 O O . PHE B 1 8 ? -5.773 0.082 8.906 1 98.94 8 PHE B O 1
ATOM 879 N N . ARG B 1 9 ? -4.617 -0.346 10.781 1 98.88 9 ARG B N 1
ATOM 880 C CA . ARG B 1 9 ? -5.742 -0.87 11.547 1 98.88 9 ARG B CA 1
ATOM 881 C C . ARG B 1 9 ? -6.145 0.094 12.656 1 98.88 9 ARG B C 1
ATOM 883 O O . ARG B 1 9 ? -5.289 0.596 13.391 1 98.88 9 ARG B O 1
ATOM 890 N N . TRP B 1 10 ? -7.434 0.318 12.742 1 98.88 10 TRP B N 1
ATOM 891 C CA . TRP B 1 10 ? -7.91 1.264 13.75 1 98.88 10 TRP B CA 1
ATOM 892 C C . TRP B 1 10 ? -8.133 0.569 15.086 1 98.88 10 TRP B C 1
ATOM 894 O O . TRP B 1 10 ? -8.453 -0.621 15.133 1 98.88 10 TRP B O 1
ATOM 904 N N . HIS B 1 11 ? -7.949 1.386 16.141 1 98.88 11 HIS B N 1
ATOM 905 C CA . HIS B 1 11 ? -8.539 0.952 17.391 1 98.88 11 HIS B CA 1
ATOM 906 C C . HIS B 1 11 ? -10.039 0.731 17.266 1 98.88 11 HIS B C 1
ATOM 908 O O . HIS B 1 11 ? -10.695 1.4 16.469 1 98.88 11 HIS B O 1
ATOM 914 N N . PRO B 1 12 ? -10.539 -0.154 18.109 1 98.25 12 PRO B N 1
ATOM 915 C CA . PRO B 1 12 ? -11.961 -0.501 17.969 1 98.25 12 PRO B CA 1
ATOM 916 C C . PRO B 1 12 ? -12.883 0.691 18.203 1 98.25 12 PRO B C 1
ATOM 918 O O . PRO B 1 12 ? -14.008 0.713 17.703 1 98.25 12 PRO B O 1
ATOM 921 N N . GLU B 1 13 ? -12.445 1.723 18.875 1 98.31 13 GLU B N 1
ATOM 922 C CA . GLU B 1 13 ? -13.297 2.838 19.266 1 98.31 13 GLU B CA 1
ATOM 923 C C . GLU B 1 13 ? -13.352 3.902 18.172 1 98.31 13 GLU B C 1
ATOM 925 O O . GLU B 1 13 ? -14.133 4.852 18.25 1 98.31 13 GLU B O 1
ATOM 930 N N . VAL B 1 14 ? -12.516 3.785 17.188 1 98.81 14 VAL B N 1
ATOM 931 C CA . VAL B 1 14 ? -12.469 4.785 16.125 1 98.81 14 VAL B CA 1
ATOM 932 C C . VAL B 1 14 ? -13.812 4.832 15.406 1 98.81 14 VAL B C 1
ATOM 934 O O . VAL B 1 14 ? -14.367 3.793 15.031 1 98.81 14 VAL B O 1
ATOM 937 N N . THR B 1 15 ? -1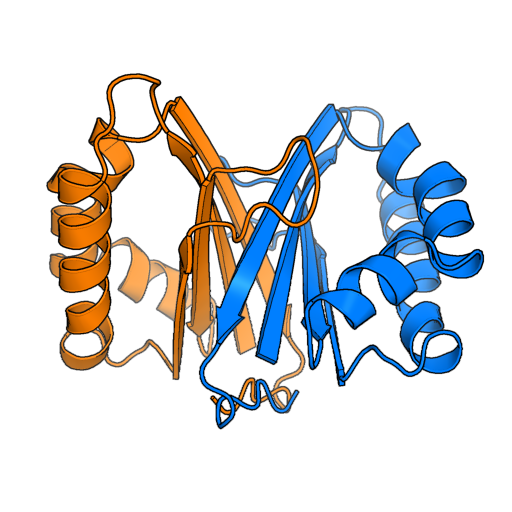4.328 6.062 15.164 1 98.56 15 THR B N 1
ATOM 938 C CA . THR B 1 15 ? -15.656 6.25 14.586 1 98.56 15 THR B CA 1
ATOM 939 C C . THR B 1 15 ? -15.555 6.617 13.109 1 98.56 15 THR B C 1
ATOM 941 O O . THR B 1 15 ? -14.484 6.996 12.633 1 98.56 15 THR B O 1
ATOM 944 N N . ALA B 1 16 ? -16.734 6.477 12.438 1 98.19 16 ALA B N 1
ATOM 945 C CA . ALA B 1 16 ? -16.812 6.891 11.039 1 98.19 16 ALA B CA 1
ATOM 946 C C . ALA B 1 16 ? -16.516 8.383 10.891 1 98.19 16 ALA B C 1
ATOM 948 O O . ALA B 1 16 ? -15.914 8.805 9.898 1 98.19 16 ALA B O 1
ATOM 949 N N . GLU B 1 17 ? -16.922 9.109 11.844 1 98.56 17 GLU B N 1
ATOM 950 C CA . GLU B 1 17 ? -16.672 10.547 11.812 1 98.56 17 GLU B CA 1
ATOM 951 C C . GLU B 1 17 ? -15.188 10.852 11.875 1 98.56 17 GLU B C 1
ATOM 953 O O . GLU B 1 17 ? -14.711 11.773 11.211 1 98.56 17 GLU B O 1
ATOM 958 N N . GLN B 1 18 ? -14.477 10.141 12.695 1 98.81 18 GLN B N 1
ATOM 959 C CA . GLN B 1 18 ? -13.031 10.32 12.797 1 98.81 18 GLN B CA 1
ATOM 960 C C . GLN B 1 18 ? -12.344 9.961 11.484 1 98.81 18 GLN B C 1
ATOM 962 O O . GLN B 1 18 ? -11.414 10.648 11.047 1 98.81 18 GLN B O 1
ATOM 967 N N . VAL B 1 19 ? -12.82 8.914 10.844 1 98.88 19 VAL B N 1
ATOM 968 C CA . VAL B 1 19 ? -12.25 8.492 9.578 1 98.88 19 VAL B CA 1
ATOM 969 C C . VAL B 1 19 ? -12.547 9.539 8.5 1 98.88 19 VAL B C 1
ATOM 971 O O . VAL B 1 19 ? -11.68 9.867 7.688 1 98.88 19 VAL B O 1
ATOM 974 N N . ASP B 1 20 ? -13.742 10.117 8.5 1 98.69 20 ASP B N 1
ATOM 975 C CA . ASP B 1 20 ? -14.102 11.188 7.57 1 98.69 20 ASP B CA 1
ATOM 976 C C . ASP B 1 20 ? -13.211 12.406 7.773 1 98.69 20 ASP B C 1
ATOM 978 O O . ASP B 1 20 ? -12.797 13.055 6.805 1 98.69 20 ASP B O 1
ATOM 982 N N . ALA B 1 21 ? -12.961 12.719 9 1 98.81 21 ALA B N 1
ATOM 983 C CA . ALA B 1 21 ? -12.102 13.859 9.305 1 98.81 21 ALA B CA 1
ATOM 984 C C . ALA B 1 21 ? -10.68 13.625 8.805 1 98.81 21 ALA B C 1
ATOM 986 O O . ALA B 1 21 ? -10.055 14.539 8.266 1 98.81 21 ALA B O 1
ATOM 987 N N . LEU B 1 22 ? -10.188 12.406 8.992 1 98.88 22 LEU B N 1
ATOM 988 C CA . LEU B 1 22 ? -8.875 12.055 8.445 1 98.88 22 LEU B CA 1
ATOM 989 C C . LEU B 1 22 ? -8.859 12.219 6.93 1 98.88 22 LEU B C 1
ATOM 991 O O . LEU B 1 22 ? -7.934 12.812 6.379 1 98.88 22 LEU B O 1
ATOM 995 N N . THR B 1 23 ? -9.914 11.688 6.285 1 98.81 23 THR B N 1
ATOM 996 C CA . THR B 1 23 ? -10 11.734 4.828 1 98.81 23 THR B CA 1
ATOM 997 C C . THR B 1 23 ? -10.008 13.172 4.332 1 98.81 23 THR B C 1
ATOM 999 O O . THR B 1 23 ? -9.32 13.508 3.363 1 98.81 23 THR B O 1
ATOM 1002 N N . ALA B 1 24 ? -10.727 14.023 5.008 1 98.69 24 ALA B N 1
ATOM 1003 C CA . ALA B 1 24 ? -10.766 15.445 4.66 1 98.69 24 ALA B CA 1
ATOM 1004 C C . ALA B 1 24 ? -9.398 16.094 4.836 1 98.69 24 ALA B C 1
ATOM 1006 O O . ALA B 1 24 ? -8.969 16.891 4 1 98.69 24 ALA B O 1
ATOM 1007 N N . ALA B 1 25 ? -8.711 15.734 5.895 1 98.69 25 ALA B N 1
ATOM 1008 C CA . ALA B 1 25 ? -7.383 16.297 6.148 1 98.69 25 ALA B CA 1
ATOM 1009 C C . ALA B 1 25 ? -6.383 15.844 5.086 1 98.69 25 ALA B C 1
ATOM 1011 O O . ALA B 1 25 ? -5.578 16.641 4.602 1 98.69 25 ALA B O 1
ATOM 1012 N N . LEU B 1 26 ? -6.445 14.57 4.719 1 98.75 26 LEU B N 1
ATOM 1013 C CA . LEU B 1 26 ? -5.566 14.039 3.686 1 98.75 26 LEU B CA 1
ATOM 1014 C C . LEU B 1 26 ? -5.777 14.758 2.361 1 98.75 26 LEU B C 1
ATOM 1016 O O . LEU B 1 26 ? -4.82 14.984 1.611 1 98.75 26 LEU B O 1
ATOM 1020 N N . SER B 1 27 ? -7.004 15.148 2.092 1 98.06 27 SER B N 1
ATOM 1021 C CA . SER B 1 27 ? -7.344 15.766 0.812 1 98.06 27 SER B CA 1
ATOM 1022 C C . SER B 1 27 ? -6.664 17.125 0.655 1 98.06 27 SER B C 1
ATOM 1024 O O . SER B 1 27 ? -6.555 17.641 -0.458 1 98.06 27 SER B O 1
ATOM 1026 N N . GLN B 1 28 ? -6.121 17.688 1.707 1 98.25 28 GLN B N 1
ATOM 1027 C CA . GLN B 1 28 ? -5.527 19.016 1.674 1 98.25 28 GLN B CA 1
ATOM 1028 C C . GLN B 1 28 ? -4.02 18.938 1.459 1 98.25 28 GLN B C 1
ATOM 1030 O O . GLN B 1 28 ? -3.377 19.953 1.174 1 98.25 28 GLN B O 1
ATOM 1035 N N . LEU B 1 29 ? -3.439 17.812 1.606 1 98.38 29 LEU B N 1
ATOM 1036 C CA . LEU B 1 29 ? -1.986 17.688 1.656 1 98.38 29 LEU B CA 1
ATOM 1037 C C . LEU B 1 29 ? -1.369 17.984 0.292 1 98.38 29 LEU B C 1
ATOM 1039 O O . LEU B 1 29 ? -0.335 18.641 0.202 1 98.38 29 LEU B O 1
ATOM 1043 N N . PRO B 1 30 ? -1.979 17.547 -0.817 1 97.56 30 PRO B N 1
ATOM 1044 C CA . PRO B 1 30 ? -1.321 17.781 -2.105 1 97.56 30 PRO B CA 1
ATOM 1045 C C . PRO B 1 30 ? -1.144 19.266 -2.416 1 97.56 30 PRO B C 1
ATOM 1047 O O . PRO B 1 30 ? -0.16 19.656 -3.053 1 97.56 30 PRO B O 1
ATOM 1050 N N . ALA B 1 31 ? -2.061 20.062 -1.972 1 97.75 31 ALA B N 1
ATOM 1051 C CA . ALA B 1 31 ? -1.953 21.5 -2.203 1 97.75 31 ALA B CA 1
ATOM 1052 C C . ALA B 1 31 ? -0.834 22.109 -1.362 1 97.75 31 ALA B C 1
ATOM 1054 O O . ALA B 1 31 ? -0.26 23.141 -1.732 1 97.75 31 ALA B O 1
ATOM 1055 N N . GLN B 1 32 ? -0.448 21.484 -0.278 1 98.19 32 GLN B N 1
ATOM 1056 C CA . GLN B 1 32 ? 0.516 22.047 0.669 1 98.19 32 GLN B CA 1
ATOM 1057 C C . GLN B 1 32 ? 1.901 21.438 0.457 1 98.19 32 GLN B C 1
ATOM 1059 O O . GLN B 1 32 ? 2.908 22.031 0.856 1 98.19 32 GLN B O 1
ATOM 1064 N N . ILE B 1 33 ? 1.965 20.281 -0.16 1 98.38 33 ILE B N 1
ATOM 1065 C CA . ILE B 1 33 ? 3.217 19.531 -0.26 1 98.38 33 ILE B CA 1
ATOM 1066 C C . ILE B 1 33 ? 3.508 19.203 -1.723 1 98.38 33 ILE B C 1
ATOM 1068 O O . ILE B 1 33 ? 3.203 18.109 -2.191 1 98.38 33 ILE B O 1
ATOM 1072 N N . PRO B 1 34 ? 4.203 20 -2.398 1 96.88 34 PRO B N 1
ATOM 1073 C CA . PRO B 1 34 ? 4.309 19.922 -3.857 1 96.88 34 PRO B CA 1
ATOM 1074 C C . PRO B 1 34 ? 5.102 18.703 -4.332 1 96.88 34 PRO B C 1
ATOM 1076 O O . PRO B 1 34 ? 5.055 18.359 -5.512 1 96.88 34 PRO B O 1
ATOM 1079 N N . VAL B 1 35 ? 5.809 18.047 -3.461 1 97.12 35 VAL B N 1
ATOM 1080 C CA . VAL B 1 35 ? 6.625 16.922 -3.891 1 97.12 35 VAL B CA 1
ATOM 1081 C C . VAL B 1 35 ? 5.742 15.688 -4.105 1 97.12 35 VAL B C 1
ATOM 1083 O O . VAL B 1 35 ? 6.195 14.672 -4.633 1 97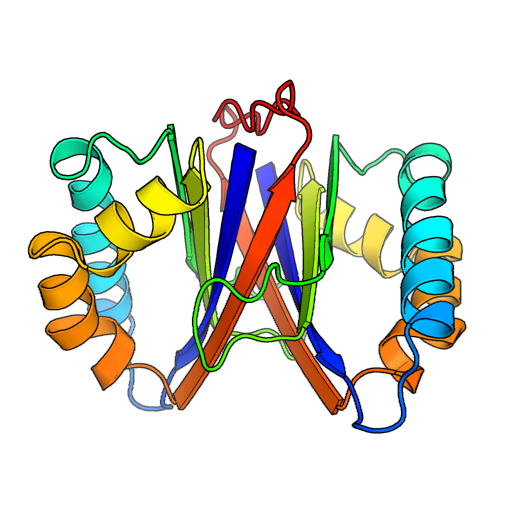.12 35 VAL B O 1
ATOM 1086 N N . LEU B 1 36 ? 4.484 15.766 -3.66 1 96.5 36 LEU B N 1
ATOM 1087 C CA . LEU B 1 36 ? 3.539 14.688 -3.932 1 96.5 36 LEU B CA 1
ATOM 1088 C C . LEU B 1 36 ? 3.135 14.68 -5.402 1 96.5 36 LEU B C 1
ATOM 1090 O O . LEU B 1 36 ? 2.385 15.547 -5.852 1 96.5 36 LEU B O 1
ATOM 1094 N N . VAL B 1 37 ? 3.588 13.695 -6.102 1 93.38 37 VAL B N 1
ATOM 1095 C CA . VAL B 1 37 ? 3.285 13.555 -7.523 1 93.38 37 VAL B CA 1
ATOM 1096 C C . VAL B 1 37 ? 1.876 13 -7.699 1 93.38 37 VAL B C 1
ATOM 1098 O O . VAL B 1 37 ? 1.133 13.438 -8.578 1 93.38 37 VAL B O 1
ATOM 1101 N N . SER B 1 38 ? 1.532 12.039 -6.922 1 92.88 38 SER B N 1
ATOM 1102 C CA . SER B 1 38 ? 0.212 11.43 -6.816 1 92.88 38 SER B CA 1
ATOM 1103 C C . SER B 1 38 ? -0.098 11.023 -5.379 1 92.88 38 SER B C 1
ATOM 1105 O O . SER B 1 38 ? 0.808 10.688 -4.617 1 92.88 38 SER B O 1
ATOM 1107 N N . TYR B 1 39 ? -1.364 11.148 -5.09 1 95 39 TYR B N 1
ATOM 1108 C CA . TYR B 1 39 ? -1.783 10.938 -3.711 1 95 39 TYR B CA 1
ATOM 1109 C C . TYR B 1 39 ? -3.193 10.359 -3.652 1 95 39 TYR B C 1
ATOM 1111 O O . TYR B 1 39 ? -4.156 11.023 -4.047 1 95 39 TYR B O 1
ATOM 1119 N N . HIS B 1 40 ? -3.266 9.125 -3.191 1 95.5 40 HIS B N 1
ATOM 1120 C CA . HIS B 1 40 ? -4.547 8.438 -3.1 1 95.5 40 HIS B CA 1
ATOM 1121 C C . HIS B 1 40 ? -4.719 7.773 -1.737 1 95.5 40 HIS B C 1
ATOM 1123 O O . HIS B 1 40 ? -3.734 7.402 -1.093 1 95.5 40 HIS B O 1
ATOM 1129 N N . TYR B 1 41 ? -5.91 7.648 -1.332 1 97.69 41 TYR B N 1
ATOM 1130 C CA . TYR B 1 41 ? -6.203 7.117 -0.007 1 97.69 41 TYR B CA 1
ATOM 1131 C C . TYR B 1 41 ? -7.672 6.715 0.107 1 97.69 41 TYR B C 1
ATOM 1133 O O . TYR B 1 41 ? -8.516 7.195 -0.656 1 97.69 41 TYR B O 1
ATOM 1141 N N . GLY B 1 42 ? -7.941 5.785 1.049 1 98.38 42 GLY B N 1
ATOM 1142 C CA . GLY B 1 42 ? -9.336 5.453 1.308 1 98.38 42 GLY B CA 1
ATOM 1143 C C . GLY B 1 42 ? -9.5 4.293 2.273 1 98.38 42 GLY B C 1
ATOM 1144 O O . GLY B 1 42 ? -8.531 3.592 2.578 1 98.38 42 GLY B O 1
ATOM 1145 N N . PRO B 1 43 ? -10.695 4.168 2.773 1 98.81 43 PRO B N 1
ATOM 1146 C CA . PRO B 1 43 ? -11.023 3.016 3.615 1 98.81 43 PRO B CA 1
ATOM 1147 C C . PRO B 1 43 ? -11.086 1.709 2.824 1 98.81 43 PRO B C 1
ATOM 1149 O O . PRO B 1 43 ? -11.398 1.721 1.63 1 98.81 43 PRO B O 1
ATOM 1152 N N . ASP B 1 44 ? -10.734 0.619 3.539 1 98.88 44 ASP B N 1
ATOM 1153 C CA . ASP B 1 44 ? -10.953 -0.691 2.936 1 98.88 44 ASP B CA 1
ATOM 1154 C C . ASP B 1 44 ? -12.422 -0.884 2.566 1 98.88 44 ASP B C 1
ATOM 1156 O O . ASP B 1 44 ? -13.32 -0.5 3.326 1 98.88 44 ASP B O 1
ATOM 1160 N N . LEU B 1 45 ? -12.648 -1.506 1.463 1 98.5 45 LEU B N 1
ATOM 1161 C CA . LEU B 1 45 ? -14 -1.709 0.951 1 98.5 45 LEU B CA 1
ATOM 1162 C C . LEU B 1 45 ? -14.641 -2.947 1.571 1 98.5 45 LEU B C 1
ATOM 1164 O O . LEU B 1 45 ? -15.828 -3.209 1.367 1 98.5 45 LEU B O 1
ATOM 1168 N N . GLY B 1 46 ? -13.867 -3.738 2.293 1 98 46 GLY B N 1
ATOM 1169 C CA . GLY B 1 46 ? -14.391 -4.941 2.926 1 98 46 GLY B CA 1
ATOM 1170 C C . GLY B 1 46 ? -14.633 -6.074 1.947 1 98 46 GLY B C 1
ATOM 1171 O O . GLY B 1 46 ? -15.531 -6.895 2.148 1 98 46 GLY B O 1
ATOM 1172 N N . LEU B 1 47 ? -13.852 -6.148 0.85 1 97.56 47 LEU B N 1
ATOM 1173 C CA . LEU B 1 47 ? -14.039 -7.16 -0.187 1 97.56 47 LEU B CA 1
ATOM 1174 C C . LEU B 1 47 ? -13.484 -8.508 0.264 1 97.56 47 LEU B C 1
ATOM 1176 O O . LEU B 1 47 ? -13.867 -9.555 -0.275 1 97.56 47 LEU B O 1
ATOM 1180 N N . ARG B 1 48 ? -12.523 -8.461 1.163 1 96.75 48 ARG B N 1
ATOM 1181 C CA . ARG B 1 48 ? -11.883 -9.656 1.701 1 96.75 48 ARG B CA 1
ATOM 1182 C C . ARG B 1 48 ? -11.742 -9.562 3.219 1 96.75 48 ARG B C 1
ATOM 1184 O O . ARG B 1 48 ? -11.609 -8.469 3.771 1 96.75 48 ARG B O 1
ATOM 1191 N N . GLU B 1 49 ? -11.648 -10.727 3.799 1 96.62 49 GLU B N 1
ATOM 1192 C CA . GLU B 1 49 ? -11.477 -10.773 5.25 1 96.62 49 GLU B CA 1
ATOM 1193 C C . GLU B 1 49 ? -10.023 -10.531 5.645 1 96.62 49 GLU B C 1
ATOM 1195 O O . GLU B 1 49 ? -9.109 -10.789 4.855 1 96.62 49 GLU B O 1
ATOM 1200 N N . GLY B 1 50 ? -9.883 -9.992 6.855 1 97.25 50 GLY B N 1
ATOM 1201 C CA . GLY B 1 50 ? -8.555 -9.906 7.43 1 97.25 50 GLY B CA 1
ATOM 1202 C C . GLY B 1 50 ? -7.801 -8.656 7.02 1 97.25 50 GLY B C 1
ATOM 1203 O O . GLY B 1 50 ? -6.652 -8.461 7.418 1 97.25 50 GLY B O 1
ATOM 1204 N N . ASN B 1 51 ? -8.477 -7.797 6.281 1 98.62 51 ASN B N 1
ATOM 1205 C CA . ASN B 1 51 ? -7.824 -6.582 5.793 1 98.62 51 ASN B CA 1
ATOM 1206 C C . ASN B 1 51 ? -7.625 -5.566 6.914 1 98.62 51 ASN B C 1
ATOM 1208 O O . ASN B 1 51 ? -8.312 -5.617 7.938 1 98.62 51 ASN B O 1
ATOM 1212 N N . ALA B 1 52 ? -6.633 -4.656 6.668 1 98.88 52 ALA B N 1
ATOM 1213 C CA . ALA B 1 52 ? -6.559 -3.428 7.453 1 98.88 52 ALA B CA 1
ATOM 1214 C C . ALA B 1 52 ? -7.699 -2.48 7.098 1 98.88 52 ALA B C 1
ATOM 1216 O O . ALA B 1 52 ? -8.547 -2.803 6.262 1 98.88 52 ALA B O 1
ATOM 1217 N N . ASP B 1 53 ? -7.734 -1.331 7.711 1 98.94 53 ASP B N 1
ATOM 1218 C CA . ASP B 1 53 ? -8.953 -0.534 7.652 1 98.94 53 ASP B CA 1
ATOM 1219 C C . ASP B 1 53 ? -8.82 0.604 6.641 1 98.94 53 ASP B C 1
ATOM 1221 O O . ASP B 1 53 ? -9.82 1.107 6.129 1 98.94 53 ASP B O 1
ATOM 1225 N N . TYR B 1 54 ? -7.559 1.066 6.363 1 98.94 54 TYR B N 1
ATOM 1226 C CA . TYR B 1 54 ? -7.344 2.295 5.605 1 98.94 54 TYR B CA 1
ATOM 1227 C C . TYR B 1 54 ? -5.953 2.318 4.988 1 98.94 54 TYR B C 1
ATOM 1229 O O . TYR B 1 54 ? -5 1.792 5.57 1 98.94 54 TYR B O 1
ATOM 1237 N N . ALA B 1 55 ? -5.832 2.936 3.842 1 98.88 55 ALA B N 1
ATOM 1238 C CA . ALA B 1 55 ? -4.508 3.029 3.238 1 98.88 55 ALA B CA 1
ATOM 1239 C C . ALA B 1 55 ? -4.297 4.391 2.582 1 98.88 55 ALA B C 1
ATOM 1241 O O . ALA B 1 55 ? -5.262 5.062 2.213 1 98.88 55 ALA B O 1
ATOM 1242 N N . VAL B 1 56 ? -3.066 4.766 2.449 1 98.69 56 VAL B N 1
ATOM 1243 C CA . VAL B 1 56 ? -2.586 5.918 1.696 1 98.69 56 VAL B CA 1
ATOM 1244 C C . VAL B 1 56 ? -1.479 5.484 0.738 1 98.69 56 VAL B C 1
ATOM 1246 O O . VAL B 1 56 ? -0.574 4.742 1.121 1 98.69 56 VAL B O 1
ATOM 1249 N N . ILE B 1 57 ? -1.539 5.93 -0.445 1 97.31 57 ILE B N 1
ATOM 1250 C CA . ILE B 1 57 ? -0.519 5.727 -1.468 1 97.31 57 ILE B CA 1
ATOM 1251 C C . ILE B 1 57 ? -0.012 7.078 -1.966 1 97.31 57 ILE B C 1
ATOM 1253 O O . ILE B 1 57 ? -0.792 7.902 -2.451 1 97.31 57 ILE B O 1
ATOM 1257 N N . ALA B 1 58 ? 1.259 7.258 -1.881 1 96.69 58 ALA B N 1
ATOM 1258 C CA . ALA B 1 58 ? 1.906 8.469 -2.387 1 96.69 58 ALA B CA 1
ATOM 1259 C C . ALA B 1 58 ? 3.016 8.117 -3.377 1 96.69 58 ALA B C 1
ATOM 1261 O O . ALA B 1 58 ? 3.791 7.188 -3.15 1 96.69 58 ALA B O 1
ATOM 1262 N N . LEU B 1 59 ? 3.059 8.844 -4.426 1 95.5 59 LEU B N 1
ATOM 1263 C CA . LEU B 1 59 ? 4.16 8.758 -5.379 1 95.5 59 LEU B CA 1
ATOM 1264 C C . LEU B 1 59 ? 5.066 9.984 -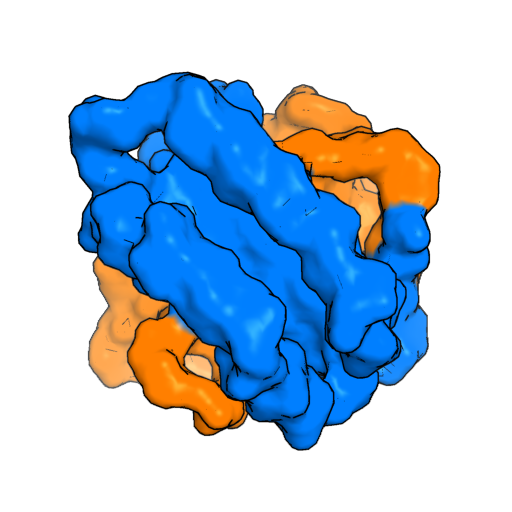5.27 1 95.5 59 LEU B C 1
ATOM 1266 O O . LEU B 1 59 ? 4.59 11.117 -5.277 1 95.5 59 LEU B O 1
ATOM 1270 N N . LEU B 1 60 ? 6.344 9.68 -5.184 1 96 60 LEU B N 1
ATOM 1271 C CA . LEU B 1 60 ? 7.371 10.711 -5.039 1 96 60 LEU B CA 1
ATOM 1272 C C . LEU B 1 60 ? 8.484 10.508 -6.055 1 96 60 LEU B C 1
ATOM 1274 O O . LEU B 1 60 ? 8.734 9.383 -6.504 1 96 60 LEU B O 1
ATOM 1278 N N . GLN B 1 61 ? 9.156 11.508 -6.367 1 93.88 61 GLN B N 1
ATOM 1279 C CA . GLN B 1 61 ? 10.125 11.453 -7.453 1 93.88 61 GLN B CA 1
ATOM 1280 C C . GLN B 1 61 ? 11.422 10.773 -7 1 93.88 61 GLN B C 1
ATOM 1282 O O . GLN B 1 61 ? 12.062 10.07 -7.777 1 93.88 61 GLN B O 1
ATOM 1287 N N . ASN B 1 62 ? 11.898 11.109 -5.773 1 94.38 62 ASN B N 1
ATOM 1288 C CA . ASN B 1 62 ? 13.172 10.609 -5.277 1 94.38 62 ASN B CA 1
ATOM 1289 C C . ASN B 1 62 ? 13.141 10.414 -3.762 1 94.38 62 ASN B C 1
ATOM 1291 O O . ASN B 1 62 ? 12.188 10.828 -3.098 1 94.38 62 ASN B O 1
ATOM 1295 N N . PRO B 1 63 ? 14.102 9.703 -3.219 1 95.94 63 PRO B N 1
ATOM 1296 C CA . PRO B 1 63 ? 14.141 9.406 -1.785 1 95.94 63 PRO B CA 1
ATOM 1297 C C . PRO B 1 63 ? 14.07 10.656 -0.915 1 95.94 63 PRO B C 1
ATOM 1299 O O . PRO B 1 63 ? 13.43 10.641 0.142 1 95.94 63 PRO B O 1
ATOM 1302 N N . GLU B 1 64 ? 14.711 11.711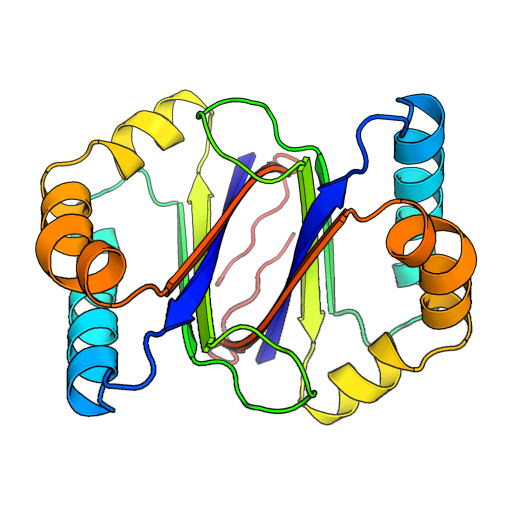 -1.31 1 97.31 64 GLU B N 1
ATOM 1303 C CA . GLU B 1 64 ? 14.711 12.945 -0.522 1 97.31 64 GLU B CA 1
ATOM 1304 C C . GLU B 1 64 ? 13.297 13.5 -0.37 1 97.31 64 GLU B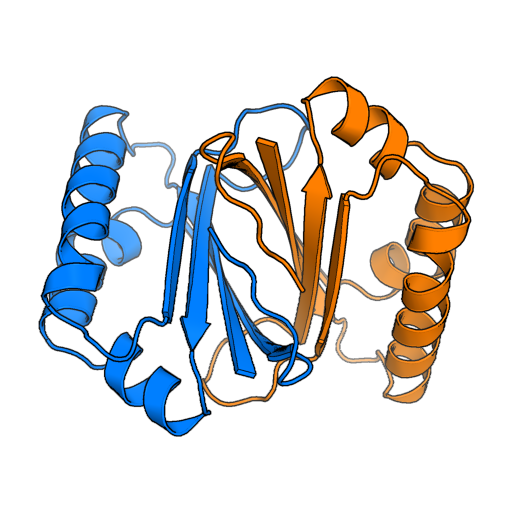 C 1
ATOM 1306 O O . GLU B 1 64 ? 12.961 14.094 0.656 1 97.31 64 GLU B O 1
ATOM 1311 N N . ASP B 1 65 ? 12.5 13.297 -1.362 1 97.75 65 ASP B N 1
ATOM 1312 C CA . ASP B 1 65 ? 11.125 13.789 -1.342 1 97.75 65 ASP B CA 1
ATOM 1313 C C . ASP B 1 65 ? 10.289 13.047 -0.301 1 97.75 65 ASP B C 1
ATOM 1315 O O . ASP B 1 65 ? 9.305 13.578 0.216 1 97.75 65 ASP B O 1
ATOM 1319 N N . VAL B 1 66 ? 10.664 11.789 0.006 1 98.12 66 VAL B N 1
ATOM 1320 C CA . VAL B 1 66 ? 9.977 11.055 1.065 1 98.12 66 VAL B CA 1
ATOM 1321 C C . VAL B 1 66 ? 10.148 11.789 2.395 1 98.12 66 VAL B C 1
ATOM 1323 O O . VAL B 1 66 ? 9.172 12.016 3.113 1 98.12 66 VAL B O 1
ATOM 1326 N N . ASP B 1 67 ? 11.352 12.227 2.686 1 97.69 67 ASP B N 1
ATOM 1327 C CA . ASP B 1 67 ? 11.609 12.992 3.9 1 97.69 67 ASP B CA 1
ATOM 1328 C C . ASP B 1 67 ? 10.828 14.305 3.898 1 97.69 67 ASP B C 1
ATOM 1330 O O . ASP B 1 67 ? 10.234 14.688 4.91 1 97.69 67 ASP B O 1
ATOM 1334 N N . THR B 1 68 ? 10.914 14.977 2.76 1 98.5 68 THR B N 1
ATOM 1335 C CA . THR B 1 68 ? 10.211 16.25 2.629 1 98.5 68 THR B CA 1
ATOM 1336 C C . THR B 1 68 ? 8.719 16.078 2.928 1 98.5 68 THR B C 1
ATOM 1338 O O . THR B 1 68 ? 8.125 16.891 3.639 1 98.5 68 THR B O 1
ATOM 1341 N N . TYR B 1 69 ? 8.141 14.992 2.436 1 98.69 69 TYR B N 1
ATOM 1342 C CA . TYR B 1 69 ? 6.727 14.703 2.641 1 98.69 69 TYR B CA 1
ATOM 1343 C C . TYR B 1 69 ? 6.457 14.305 4.09 1 98.69 69 TYR B C 1
ATOM 1345 O O . TYR B 1 69 ? 5.652 14.945 4.77 1 98.69 69 TYR B O 1
ATOM 1353 N N . VAL B 1 70 ? 7.184 13.359 4.605 1 98.25 70 VAL B N 1
ATOM 1354 C CA . VAL B 1 70 ? 6.879 12.75 5.902 1 98.25 70 VAL B CA 1
ATOM 1355 C C . VAL B 1 70 ? 7.164 13.758 7.02 1 98.25 70 VAL B C 1
ATOM 1357 O O . VAL B 1 70 ? 6.453 13.797 8.023 1 98.25 70 VAL B O 1
ATOM 1360 N N . ASP B 1 71 ? 8.164 14.641 6.812 1 98.38 71 ASP B N 1
ATOM 1361 C CA . ASP B 1 71 ? 8.57 15.578 7.852 1 98.38 71 ASP B CA 1
ATOM 1362 C C . ASP B 1 71 ? 7.898 16.938 7.656 1 98.38 71 ASP B C 1
ATOM 1364 O O . ASP B 1 71 ? 8.109 17.859 8.445 1 98.38 71 ASP B O 1
ATOM 1368 N N . HIS B 1 72 ? 7.16 17.141 6.582 1 98.75 72 HIS B N 1
ATOM 1369 C CA . HIS B 1 72 ? 6.461 18.391 6.363 1 98.75 72 HIS B CA 1
ATOM 1370 C C . HIS B 1 72 ? 5.539 18.719 7.535 1 98.75 72 HIS B C 1
ATOM 1372 O O . HIS B 1 72 ? 4.82 17.844 8.023 1 98.75 72 HIS B O 1
ATOM 1378 N N . PRO B 1 73 ? 5.465 19.969 7.941 1 98.62 73 PRO B N 1
ATOM 1379 C CA . PRO B 1 73 ? 4.648 20.328 9.102 1 98.62 73 PRO B CA 1
ATOM 1380 C C . PRO B 1 73 ? 3.184 19.922 8.945 1 98.62 73 PRO B C 1
ATOM 1382 O O . PRO B 1 73 ? 2.561 19.453 9.898 1 98.62 73 PRO B O 1
ATOM 1385 N N . ALA B 1 74 ? 2.654 20.031 7.766 1 98.69 74 ALA B N 1
ATOM 1386 C CA . ALA B 1 74 ? 1.26 19.672 7.523 1 98.69 74 ALA B CA 1
ATOM 1387 C C . ALA B 1 74 ? 1.041 18.172 7.719 1 98.69 74 ALA B C 1
ATOM 1389 O O . ALA B 1 74 ? 0.035 17.75 8.297 1 98.69 74 ALA B O 1
ATOM 1390 N N . HIS B 1 75 ? 1.916 17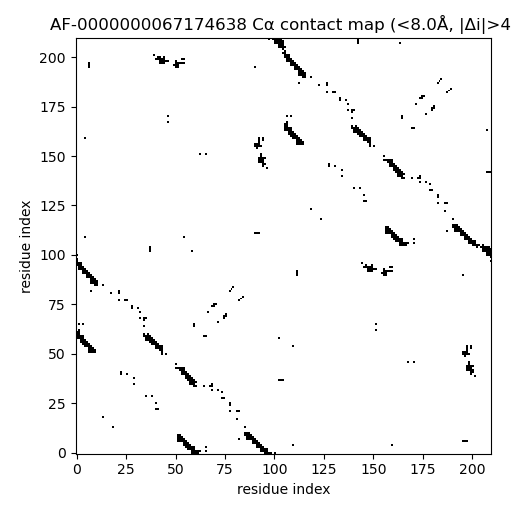.359 7.188 1 98.88 75 HIS B N 1
ATOM 1391 C CA . HIS B 1 75 ? 1.791 15.922 7.359 1 98.88 75 HIS B CA 1
ATOM 1392 C C . HIS B 1 75 ? 1.971 15.523 8.82 1 98.88 75 HIS B C 1
ATOM 1394 O O . HIS B 1 75 ? 1.234 14.672 9.328 1 98.88 75 HIS B O 1
ATOM 1400 N N . VAL B 1 76 ? 2.977 16.109 9.469 1 98.69 76 VAL B N 1
ATOM 1401 C CA . VAL B 1 76 ? 3.25 15.805 10.875 1 98.69 76 VAL B CA 1
ATOM 1402 C C . VAL B 1 76 ? 2.023 16.141 11.719 1 98.69 76 VAL B C 1
ATOM 1404 O O . VAL B 1 76 ? 1.628 15.352 12.586 1 98.69 76 VAL B O 1
ATOM 1407 N N . GLU B 1 77 ? 1.459 17.297 11.461 1 98.62 77 GLU B N 1
ATOM 1408 C CA . GLU B 1 77 ? 0.273 17.703 12.211 1 98.62 77 GLU B CA 1
ATOM 1409 C C . GLU B 1 77 ? -0.885 16.734 11.969 1 98.62 77 GLU B C 1
ATOM 1411 O O . GLU B 1 77 ? -1.576 16.344 12.914 1 98.62 77 GLU B O 1
ATOM 1416 N N . LEU B 1 78 ? -1.132 16.391 10.719 1 98.75 78 LEU B N 1
ATOM 1417 C CA . LEU B 1 78 ? -2.17 15.422 10.391 1 98.75 78 LEU B CA 1
ATOM 1418 C C . LEU B 1 78 ? -1.941 14.109 11.125 1 98.75 78 LEU B C 1
ATOM 1420 O O . LEU B 1 78 ? -2.873 13.547 11.711 1 98.75 78 LEU B O 1
ATOM 1424 N N . SER B 1 79 ? -0.723 13.609 11.062 1 98.69 79 SER B N 1
ATOM 1425 C CA . SER B 1 79 ? -0.393 12.336 11.703 1 98.69 79 SER B CA 1
ATOM 1426 C C . SER B 1 79 ? -0.66 12.391 13.203 1 98.69 79 SER B C 1
ATOM 1428 O O . SER B 1 79 ? -1.258 11.477 13.766 1 98.69 79 SER B O 1
ATOM 1430 N N . ARG B 1 80 ? -0.241 13.477 13.812 1 98.56 80 ARG B N 1
ATOM 1431 C CA . ARG B 1 80 ? -0.409 13.656 15.25 1 98.56 80 ARG B CA 1
ATOM 1432 C C . ARG B 1 80 ? -1.886 13.68 15.633 1 98.56 80 ARG B C 1
ATOM 1434 O O . ARG B 1 80 ? -2.291 13.062 16.625 1 98.56 80 ARG B O 1
ATOM 1441 N N . GLN B 1 81 ? -2.676 14.305 14.875 1 98.56 81 GLN B N 1
ATOM 1442 C CA . GLN B 1 81 ? -4.07 14.547 15.219 1 98.56 81 GLN B CA 1
ATOM 1443 C C . GLN B 1 81 ? -4.945 13.359 14.852 1 98.56 81 GLN B C 1
ATOM 1445 O O . GLN B 1 81 ? -5.996 13.133 15.461 1 98.56 81 GLN B O 1
ATOM 1450 N N . HIS B 1 82 ? -4.531 12.555 13.852 1 98.81 82 HIS B N 1
ATOM 1451 C CA . HIS B 1 82 ? -5.434 11.531 13.328 1 98.81 82 HIS B CA 1
ATOM 1452 C C . HIS B 1 82 ? -4.812 10.148 13.422 1 98.81 82 HIS B C 1
ATOM 1454 O O . HIS B 1 82 ? -5.082 9.406 14.367 1 98.81 82 HIS B O 1
ATOM 1460 N N . THR B 1 83 ? -3.795 9.82 12.547 1 98.81 83 THR B N 1
ATOM 1461 C CA . THR B 1 83 ? -3.377 8.43 12.383 1 98.81 83 THR B CA 1
ATOM 1462 C C . THR B 1 83 ? -2.699 7.918 13.656 1 98.81 83 THR B C 1
ATOM 1464 O O . THR B 1 83 ? -2.896 6.766 14.047 1 98.81 83 THR B O 1
ATOM 1467 N N . GLN B 1 84 ? -1.924 8.773 14.328 1 98.5 84 GLN B N 1
ATOM 1468 C CA . GLN B 1 84 ? -1.222 8.305 15.523 1 98.5 84 GLN B CA 1
ATOM 1469 C C . GLN B 1 84 ? -2.197 8.023 16.656 1 98.5 84 GLN B C 1
ATOM 1471 O O . GLN B 1 84 ? -1.948 7.152 17.5 1 98.5 84 GLN B O 1
ATOM 1476 N N . VAL B 1 85 ? -3.328 8.727 16.688 1 98.12 85 VAL B N 1
ATOM 1477 C CA . VAL B 1 85 ? -4.336 8.547 17.719 1 98.12 85 VAL B CA 1
ATOM 1478 C C . VAL B 1 85 ? -5.262 7.395 17.359 1 98.12 85 VAL B C 1
ATOM 1480 O O . VAL B 1 85 ? -5.742 6.668 18.234 1 98.12 85 VAL B O 1
ATOM 1483 N N . MET B 1 86 ? -5.496 7.18 16.156 1 98.88 86 MET B N 1
ATOM 1484 C CA . MET B 1 86 ? -6.523 6.266 15.664 1 98.88 86 MET B CA 1
ATOM 1485 C C . MET B 1 86 ? -5.953 4.867 15.453 1 98.88 86 MET B C 1
ATOM 1487 O O . MET B 1 86 ? -6.672 3.873 15.578 1 98.88 86 MET B O 1
ATOM 1491 N N . ALA B 1 87 ? -4.711 4.703 15.18 1 98.88 87 ALA B N 1
ATOM 1492 C CA . ALA B 1 87 ? -4.164 3.459 14.641 1 98.88 87 ALA B CA 1
ATOM 1493 C C . ALA B 1 87 ? -3.775 2.498 15.758 1 98.88 87 ALA B C 1
ATOM 1495 O O . ALA B 1 87 ? -3.018 2.861 16.656 1 98.88 87 ALA B O 1
ATOM 1496 N N . ALA B 1 88 ? -4.305 1.299 15.688 1 98.88 88 ALA B N 1
ATOM 1497 C CA . ALA B 1 88 ? -3.82 0.187 16.5 1 98.88 88 ALA B CA 1
ATOM 1498 C C . ALA B 1 88 ? -2.547 -0.412 15.914 1 98.88 88 ALA B C 1
ATOM 1500 O O . ALA B 1 88 ? -1.696 -0.922 16.641 1 98.88 88 ALA B O 1
ATOM 1501 N N . SER B 1 89 ? -2.422 -0.408 14.602 1 98.75 89 SER B N 1
ATOM 1502 C CA . SER B 1 89 ? -1.206 -0.823 13.906 1 98.75 89 SER B CA 1
ATOM 1503 C C . SER B 1 89 ? -1.028 -0.06 12.602 1 98.75 89 SER B C 1
ATOM 1505 O O . SER B 1 89 ? -1.99 0.49 12.062 1 98.75 89 SER B O 1
ATOM 1507 N N . ARG B 1 90 ? 0.18 0.008 12.195 1 98.75 90 ARG B N 1
ATOM 1508 C CA . ARG B 1 90 ? 0.637 0.702 10.992 1 98.75 90 ARG B CA 1
ATOM 1509 C C . ARG B 1 90 ? 1.644 -0.145 10.219 1 98.75 90 ARG B C 1
ATOM 1511 O O . ARG B 1 90 ? 2.525 -0.767 10.82 1 98.75 90 ARG B O 1
ATOM 1518 N N . SER B 1 91 ? 1.503 -0.217 8.953 1 98.94 91 SER B N 1
ATOM 1519 C CA . SER B 1 91 ? 2.445 -0.885 8.062 1 98.94 91 SER B CA 1
ATOM 1520 C C . SER B 1 91 ? 2.779 -0.012 6.855 1 98.94 91 SER B C 1
ATOM 1522 O O . SER B 1 91 ? 1.901 0.31 6.055 1 98.94 91 SER B O 1
ATOM 1524 N N . ALA B 1 92 ? 4.055 0.342 6.703 1 98.88 92 ALA B N 1
ATOM 1525 C CA . ALA B 1 92 ? 4.484 1.228 5.621 1 98.88 92 ALA B CA 1
ATOM 1526 C C . ALA B 1 92 ? 5.645 0.618 4.844 1 98.88 92 ALA B C 1
ATOM 1528 O O . ALA B 1 92 ? 6.445 -0.141 5.398 1 98.88 92 ALA B O 1
ATOM 1529 N N . VAL B 1 93 ? 5.695 0.904 3.615 1 98.88 93 VAL B N 1
ATOM 1530 C CA . VAL B 1 93 ? 6.773 0.488 2.725 1 98.88 93 VAL B CA 1
ATOM 1531 C C . VAL B 1 93 ? 7.059 1.591 1.708 1 98.88 93 VAL B C 1
ATOM 1533 O O . VAL B 1 93 ? 6.133 2.207 1.175 1 98.88 93 VAL B O 1
ATOM 1536 N N . GLN B 1 94 ? 8.344 1.883 1.485 1 98.75 94 GLN B N 1
ATOM 1537 C CA . GLN B 1 94 ? 8.805 2.67 0.346 1 98.75 94 GLN B CA 1
ATOM 1538 C C . GLN B 1 94 ? 9.602 1.812 -0.629 1 98.75 94 GLN B C 1
ATOM 1540 O O . GLN B 1 94 ? 10.641 1.256 -0.264 1 98.75 94 GLN B O 1
ATOM 1545 N N . PHE B 1 95 ? 9.102 1.75 -1.845 1 98 95 PHE B N 1
ATOM 1546 C CA . PHE B 1 95 ? 9.836 0.942 -2.812 1 98 95 PHE B CA 1
ATOM 1547 C C . PHE B 1 95 ? 9.945 1.667 -4.148 1 98 95 PHE B C 1
ATOM 1549 O O . PHE B 1 95 ? 9.211 2.623 -4.406 1 98 95 PHE B O 1
ATOM 1556 N N . ALA B 1 96 ? 10.875 1.211 -4.969 1 96.62 96 ALA B N 1
ATOM 1557 C CA . ALA B 1 96 ? 11.211 1.892 -6.215 1 96.62 96 ALA B CA 1
ATOM 1558 C C . ALA B 1 96 ? 10.25 1.501 -7.332 1 96.62 96 ALA B C 1
ATOM 1560 O O . ALA B 1 96 ? 9.836 0.342 -7.426 1 96.62 96 ALA B O 1
ATOM 1561 N N . LEU B 1 97 ? 9.906 2.469 -8.109 1 93.38 97 LEU B N 1
ATOM 1562 C CA . LEU B 1 97 ? 9.195 2.268 -9.359 1 93.38 97 LEU B CA 1
ATOM 1563 C C . LEU B 1 97 ? 10.039 2.705 -10.547 1 93.38 97 LEU B C 1
ATOM 1565 O O . LEU B 1 97 ? 10.898 3.58 -10.414 1 93.38 97 LEU B O 1
ATOM 1569 N N . PRO B 1 98 ? 9.742 1.938 -11.617 1 83.94 98 PRO B N 1
ATOM 1570 C CA . PRO B 1 98 ? 10.414 2.479 -12.805 1 83.94 98 PRO B CA 1
ATOM 1571 C C . PRO B 1 98 ? 10.039 3.934 -13.078 1 83.94 98 PRO B C 1
ATOM 1573 O O . PRO B 1 98 ? 8.914 4.348 -12.797 1 83.94 98 PRO B O 1
ATOM 1576 N N . GLU B 1 99 ? 11 4.691 -13.43 1 72.69 99 GLU B N 1
ATOM 1577 C CA . GLU B 1 99 ? 10.828 6.125 -13.656 1 72.69 99 GLU B CA 1
ATOM 1578 C C . GLU B 1 99 ? 9.641 6.402 -14.57 1 72.69 99 GLU B C 1
ATOM 1580 O O . GLU B 1 99 ? 8.953 7.41 -14.414 1 72.69 99 GLU B O 1
ATOM 1585 N N . ASN B 1 100 ? 9.398 5.57 -15.477 1 67.38 100 ASN B N 1
ATOM 1586 C CA . ASN B 1 100 ? 8.305 5.781 -16.422 1 67.38 100 ASN B CA 1
ATOM 1587 C C . ASN B 1 100 ? 6.973 5.289 -15.867 1 67.38 100 ASN B C 1
ATOM 1589 O O . ASN B 1 100 ? 5.949 5.355 -16.547 1 67.38 100 ASN B O 1
ATOM 1593 N N . ALA B 1 101 ? 7.125 4.879 -14.664 1 63.28 101 ALA B N 1
ATOM 1594 C CA . ALA B 1 101 ? 5.875 4.426 -14.07 1 63.28 101 ALA B CA 1
ATOM 1595 C C . ALA B 1 101 ? 5.035 5.605 -13.586 1 63.28 101 ALA B C 1
ATOM 1597 O O . ALA B 1 101 ? 5.551 6.523 -12.945 1 63.28 101 ALA B O 1
ATOM 1598 N N . VAL B 1 102 ? 4.07 6.152 -14.398 1 52.25 102 VAL B N 1
ATOM 1599 C CA . VAL B 1 102 ? 3.174 7.184 -13.891 1 52.25 102 VAL B CA 1
ATOM 1600 C C . VAL B 1 102 ? 1.873 6.547 -13.406 1 52.25 102 VAL B C 1
ATOM 1602 O O . VAL B 1 102 ? 1.258 5.758 -14.125 1 52.25 102 VAL B O 1
ATOM 1605 N N . LEU B 1 103 ? 1.756 6.469 -12.023 1 51.59 103 LEU B N 1
ATOM 1606 C CA . LEU B 1 103 ? 0.407 6.168 -11.555 1 51.59 103 LEU B CA 1
ATOM 1607 C C . LEU B 1 103 ? -0.558 7.293 -11.914 1 51.59 103 LEU B C 1
ATOM 1609 O O . LEU B 1 103 ? -0.518 8.367 -11.312 1 51.59 103 LEU B O 1
ATOM 1613 N N . ASP B 1 104 ? -0.666 7.75 -13.125 1 44.25 104 ASP B N 1
ATOM 1614 C CA . ASP B 1 104 ? -1.423 8.914 -13.586 1 44.25 104 ASP B CA 1
ATOM 1615 C C . ASP B 1 104 ? -2.855 8.875 -13.055 1 44.25 104 ASP B C 1
ATOM 1617 O O . ASP B 1 104 ? -3.615 7.957 -13.367 1 44.25 104 ASP B O 1
ATOM 1621 N N . LEU B 1 105 ? -2.977 9.055 -11.844 1 37.44 105 LEU B N 1
ATOM 1622 C CA . LEU B 1 105 ? -4.344 9.336 -11.414 1 37.44 105 LEU B CA 1
ATOM 1623 C C . LEU B 1 105 ? -4.809 10.695 -11.93 1 37.44 105 LEU B C 1
ATOM 1625 O O . LEU B 1 105 ? -4.012 11.625 -12.055 1 37.44 105 LEU B O 1
#

Sequence (210 aa):
MILHSVSFRWHPEVTAEQVDALTAALSQLPAQIPVLVSYHYGPDLGLREGNADYAVIALLQNPEDVDTYVDHPAHVELSRQHTQVMAASRSAVQFALPENAVLDLMILHSVSFRWHPEVTAEQVDALTAALSQLPAQIPVLVSYHYGPDLGLREGNADYAVIALLQNPEDVDTYVDHPAHVELSRQHTQVMAASRSAVQFALPENAVLDL

Foldseek 3Di:
DKKKKKFFAWDPPDDPVLVVVLVVLQVCLCVVQVQFPDKDKDFDPPPDPPDGGMMIMTDGQDPVSVCSSCVPPSNVVSCVVHVVNTGPDMDMDMDDDDNPDDPPD/DKKKKKFFAWDPPDDPVLVVVLVVLQVCLCVVQVQFPDKDKDFDPPPDPPDGGMMIMTDGQDPVSVCSSCVPPSNVVSCVVHVVNTGPDMDMDMDDDDNPDDPPD

Nearest PDB structures (foldseek):
  3bgu-assembly1_A  TM=9.519E-01  e=3.472E-12  Thermobifida fusca YX
  5b0d-assembly1_B  TM=8.907E-01  e=4.733E-09  Cannabis sativa
  2qyc-assembly1_A  TM=8.771E-01  e=6.233E-07  Bordetella bronchiseptica RB50
  3bde-assembly1_A  TM=8.317E-01  e=1.328E-06  Mesorhizobium japonicum MAFF 303099
  2gff-assembly1_A  TM=7.868E-01  e=2.551E-05  Yersinia pestis

InterPro domains:
  IPR011008 Dimeric alpha-beta barrel [SSF54909] (1-81)
  IPR013097 Stress responsive alpha+beta-barrel [PF07876] (2-94)
  IPR013097 Stress responsive alpha+beta-barrel [PS51502] (2-95)
  IPR013097 Stress responsive alpha+beta-barrel [SM00886] (2-97)

pLDDT: mean 94.94, std 11.05, range [37.44, 98.94]